Protein AF-0000000082505154 (afdb_homodimer)

Structure (mmCIF, N/CA/C/O backbone):
data_AF-0000000082505154-model_v1
#
loop_
_entity.id
_entity.type
_entity.pdbx_description
1 polymer 'Homeobox-leucine zipper ATHB-20-like'
#
loop_
_atom_site.group_PDB
_atom_site.id
_atom_site.type_symbol
_atom_site.label_atom_id
_atom_site.label_alt_id
_atom_site.label_comp_id
_atom_site.label_asym_id
_atom_site.label_entity_id
_atom_site.label_seq_id
_atom_site.pdbx_PDB_ins_code
_atom_site.Cartn_x
_atom_site.Cartn_y
_atom_site.Cartn_z
_atom_site.occupancy
_atom_site.B_iso_or_equiv
_atom_site.auth_seq_id
_atom_site.auth_comp_id
_atom_site.auth_asym_id
_atom_site.auth_atom_id
_atom_site.pdbx_PDB_model_num
ATOM 1 N N . MET A 1 1 ? 1.894 -39.281 -16.547 1 41.66 1 MET A N 1
ATOM 2 C CA . MET A 1 1 ? 2.5 -38.875 -15.289 1 41.66 1 MET A CA 1
ATOM 3 C C . MET A 1 1 ? 3.455 -37.719 -15.5 1 41.66 1 MET A C 1
ATOM 5 O O . MET A 1 1 ? 4.008 -37.531 -16.594 1 41.66 1 MET A O 1
ATOM 9 N N . ALA A 1 2 ? 3.248 -36.594 -14.977 1 55.5 2 ALA A N 1
ATOM 10 C CA . ALA A 1 2 ? 4.184 -35.5 -15.289 1 55.5 2 ALA A CA 1
ATOM 11 C C . ALA A 1 2 ? 5.625 -35.969 -15.102 1 55.5 2 ALA A C 1
ATOM 13 O O . ALA A 1 2 ? 5.992 -36.469 -14.047 1 55.5 2 ALA A O 1
ATOM 14 N N . ASN A 1 3 ? 6.18 -36.469 -16.109 1 63.59 3 ASN A N 1
ATOM 15 C CA . ASN A 1 3 ? 7.543 -36.969 -15.984 1 63.59 3 ASN A CA 1
ATOM 16 C C . ASN A 1 3 ? 8.477 -35.938 -15.406 1 63.59 3 ASN A C 1
ATOM 18 O O . ASN A 1 3 ? 8.586 -34.812 -15.945 1 63.59 3 ASN A O 1
ATOM 22 N N . ARG A 1 4 ? 8.797 -36.219 -14.102 1 80.62 4 ARG A N 1
ATOM 23 C CA . ARG A 1 4 ? 9.719 -35.375 -13.352 1 80.62 4 ARG A CA 1
ATOM 24 C C . ARG A 1 4 ? 11.109 -35.375 -13.984 1 80.62 4 ARG A C 1
ATOM 26 O O . ARG A 1 4 ? 11.609 -36.438 -14.383 1 80.62 4 ARG A O 1
ATOM 33 N N . PHE A 1 5 ? 11.539 -34.156 -14.375 1 90.44 5 PHE A N 1
ATOM 34 C CA . PHE A 1 5 ? 12.898 -34 -14.883 1 90.44 5 PHE A CA 1
ATOM 35 C C . PHE A 1 5 ? 13.914 -34.531 -13.867 1 90.44 5 PHE A C 1
ATOM 37 O O . PHE A 1 5 ? 13.727 -34.344 -12.656 1 90.44 5 PHE A O 1
ATOM 44 N N . GLU A 1 6 ? 14.844 -35.25 -14.391 1 92.94 6 GLU A N 1
ATOM 45 C CA . GLU A 1 6 ? 15.938 -35.688 -13.516 1 92.94 6 GLU A CA 1
ATOM 46 C C . GLU A 1 6 ? 16.734 -34.469 -13.008 1 92.94 6 GLU A C 1
ATOM 48 O O . GLU A 1 6 ? 16.688 -33.406 -13.609 1 92.94 6 GLU A O 1
ATOM 53 N N . LYS A 1 7 ? 17.453 -34.75 -11.953 1 93.69 7 LYS A N 1
ATOM 54 C CA . LYS A 1 7 ? 18.219 -33.688 -11.305 1 93.69 7 LYS A CA 1
ATOM 55 C C . LYS A 1 7 ? 19.203 -33.062 -12.281 1 93.69 7 LYS A C 1
ATOM 57 O O . LYS A 1 7 ? 19.312 -31.828 -12.344 1 93.69 7 LYS A O 1
ATOM 62 N N . HIS A 1 8 ? 19.969 -33.844 -12.969 1 94.38 8 HIS A N 1
ATOM 63 C CA . HIS A 1 8 ? 20.953 -33.312 -13.891 1 94.38 8 HIS A CA 1
ATOM 64 C C . HIS A 1 8 ? 20.312 -32.5 -15 1 94.38 8 HIS A C 1
ATOM 66 O O . HIS A 1 8 ? 20.875 -31.5 -15.453 1 94.38 8 HIS A O 1
ATOM 72 N N . GLN A 1 9 ? 19.125 -32.875 -15.5 1 96.31 9 GLN A N 1
ATOM 73 C CA . GLN A 1 9 ? 18.375 -32.125 -16.5 1 96.31 9 GLN A CA 1
ATOM 74 C C . GLN A 1 9 ? 17.984 -30.734 -15.984 1 96.31 9 GLN A C 1
ATOM 76 O O . GLN A 1 9 ? 18.203 -29.734 -16.656 1 96.31 9 GLN A O 1
ATOM 81 N N . ASN A 1 10 ? 17.453 -30.766 -14.781 1 96.06 10 ASN A N 1
ATOM 82 C CA . ASN A 1 10 ? 17.047 -29.516 -14.141 1 96.06 10 ASN A CA 1
ATOM 83 C C . ASN A 1 10 ? 18.234 -28.562 -13.977 1 96.06 10 ASN A C 1
ATOM 85 O O . ASN A 1 10 ? 18.109 -27.359 -14.227 1 96.06 10 ASN A O 1
ATOM 89 N N . ASP A 1 11 ? 19.312 -29.094 -13.508 1 96.5 11 ASP A N 1
ATOM 90 C CA . ASP A 1 11 ? 20.5 -28.281 -13.25 1 96.5 11 ASP A CA 1
ATOM 91 C C . ASP A 1 11 ? 21.016 -27.641 -14.539 1 96.5 11 ASP A C 1
ATOM 93 O O . ASP A 1 11 ? 21.391 -26.469 -14.547 1 96.5 11 ASP A O 1
ATOM 97 N N . ALA A 1 12 ? 21 -28.375 -15.586 1 96.88 12 ALA A N 1
ATOM 98 C CA . ALA A 1 12 ? 21.438 -27.859 -16.875 1 96.88 12 ALA A CA 1
ATOM 99 C C . ALA A 1 12 ? 20.531 -26.734 -17.359 1 96.88 12 ALA A C 1
ATOM 101 O O . ALA A 1 12 ? 21 -25.719 -17.875 1 96.88 12 ALA A O 1
ATOM 102 N N . LEU A 1 13 ? 19.281 -26.969 -17.234 1 97.38 13 LEU A N 1
ATOM 103 C CA . LEU A 1 13 ? 18.297 -25.969 -17.656 1 97.38 13 LEU A CA 1
ATOM 104 C C . LEU A 1 13 ? 18.438 -24.688 -16.828 1 97.38 13 LEU A C 1
ATOM 106 O O . LEU A 1 13 ? 18.375 -23.578 -17.359 1 97.38 13 LEU A O 1
ATOM 110 N N . LYS A 1 14 ? 18.625 -24.891 -15.555 1 97.56 14 LYS A N 1
ATOM 111 C CA . LYS A 1 14 ? 18.766 -23.766 -14.648 1 97.56 14 LYS A CA 1
ATOM 112 C C . LYS A 1 14 ? 19.984 -22.922 -15.023 1 97.56 14 LYS A C 1
ATOM 114 O O . LYS A 1 14 ? 19.922 -21.688 -15.039 1 97.56 14 LYS A O 1
ATOM 119 N N . LEU A 1 15 ? 21.062 -23.578 -15.281 1 97.06 15 LEU A N 1
ATOM 120 C CA . LEU A 1 15 ? 22.297 -22.891 -15.656 1 97.06 15 LEU A CA 1
ATOM 121 C C . LEU A 1 15 ? 22.109 -22.094 -16.938 1 97.06 15 LEU A C 1
ATOM 123 O O . LEU A 1 15 ? 22.547 -20.953 -17.031 1 97.06 15 LEU A O 1
ATOM 127 N N . ALA A 1 16 ? 21.438 -22.672 -17.875 1 97 16 ALA A N 1
ATOM 128 C CA . ALA A 1 16 ? 21.172 -22 -19.156 1 97 16 ALA A CA 1
ATOM 129 C C . ALA A 1 16 ? 20.266 -20.797 -18.969 1 97 16 ALA A C 1
ATOM 131 O O . ALA A 1 16 ? 20.469 -19.75 -19.578 1 97 16 ALA A O 1
ATOM 132 N N . PHE A 1 17 ? 19.312 -20.891 -18.172 1 97.75 17 PHE A N 1
ATOM 133 C CA . PHE A 1 17 ? 18.359 -19.812 -17.922 1 97.75 17 PHE A CA 1
ATOM 134 C C . PHE A 1 17 ? 19.031 -18.641 -17.219 1 97.75 17 PHE A C 1
ATOM 136 O O . PHE A 1 17 ? 18.719 -17.484 -17.484 1 97.75 17 PHE A O 1
ATOM 143 N N . GLU A 1 18 ? 19.969 -19 -16.344 1 97 18 GLU A N 1
ATOM 144 C CA . GLU A 1 18 ? 20.734 -17.969 -15.648 1 97 18 GLU A CA 1
ATOM 145 C C . GLU A 1 18 ? 21.594 -17.172 -16.625 1 97 18 GLU A C 1
ATOM 147 O O . GLU A 1 18 ? 21.828 -15.977 -16.422 1 97 18 GLU A O 1
ATOM 152 N N . GLU A 1 19 ? 21.969 -17.922 -17.609 1 96 19 GLU A N 1
ATOM 153 C CA . GLU A 1 19 ? 22.766 -17.25 -18.641 1 96 19 GLU A CA 1
ATOM 154 C C . GLU A 1 19 ? 21.891 -16.344 -19.5 1 96 19 GLU A C 1
ATOM 156 O O . GLU A 1 19 ? 22.281 -15.211 -19.812 1 96 19 GLU A O 1
ATOM 161 N N . SER A 1 20 ? 20.781 -16.953 -19.891 1 95.44 20 SER A N 1
ATOM 162 C CA . SER A 1 20 ? 19.844 -16.156 -20.656 1 95.44 20 SER A CA 1
ATOM 163 C C . SER A 1 20 ? 18.422 -16.688 -20.516 1 95.44 20 SER A C 1
ATOM 165 O O . SER A 1 20 ? 18.172 -17.875 -20.688 1 95.44 20 SER A O 1
ATOM 167 N N . VAL A 1 21 ? 17.547 -15.758 -20.406 1 94.75 21 VAL A N 1
ATOM 168 C CA . VAL A 1 21 ? 16.141 -16.125 -20.297 1 94.75 21 VAL A CA 1
ATOM 169 C C . VAL A 1 21 ? 15.586 -16.484 -21.672 1 94.75 21 VAL A C 1
ATOM 171 O O . VAL A 1 21 ? 14.539 -17.125 -21.781 1 94.75 21 VAL A O 1
ATOM 174 N N . HIS A 1 22 ? 16.297 -16.031 -22.578 1 95.88 22 HIS A N 1
ATOM 175 C CA . HIS A 1 22 ? 15.859 -16.266 -23.953 1 95.88 22 HIS A CA 1
ATOM 176 C C . HIS A 1 22 ? 16.438 -17.562 -24.5 1 95.88 22 HIS A C 1
ATOM 178 O O . HIS A 1 22 ? 17.625 -17.828 -24.375 1 95.88 22 HIS A O 1
ATOM 184 N N . LEU A 1 23 ? 15.578 -18.344 -25.109 1 95.75 23 LEU A N 1
ATOM 185 C CA . LEU A 1 23 ? 15.922 -19.656 -25.672 1 95.75 23 LEU A CA 1
ATOM 186 C C . LEU A 1 23 ? 16.062 -19.562 -27.188 1 95.75 23 LEU A C 1
ATOM 188 O O . LEU A 1 23 ? 15.07 -19.453 -27.906 1 95.75 23 LEU A O 1
ATOM 192 N N . THR A 1 24 ? 17.266 -19.578 -27.609 1 95.19 24 THR A N 1
ATOM 193 C CA . THR A 1 24 ? 17.516 -19.562 -29.047 1 95.19 24 THR A CA 1
ATOM 194 C C . THR A 1 24 ? 17.469 -20.984 -29.609 1 95.19 24 THR A C 1
ATOM 196 O O . THR A 1 24 ? 17.5 -21.953 -28.859 1 95.19 24 THR A O 1
ATOM 199 N N . LYS A 1 25 ? 17.359 -21.062 -30.938 1 95.56 25 LYS A N 1
ATOM 200 C CA . LYS A 1 25 ? 17.312 -22.375 -31.578 1 95.56 25 LYS A CA 1
ATOM 201 C C . LYS A 1 25 ? 18.578 -23.172 -31.266 1 95.56 25 LYS A C 1
ATOM 203 O O . LYS A 1 25 ? 18.516 -24.375 -31 1 95.56 25 LYS A O 1
ATOM 208 N N . GLU A 1 26 ? 19.656 -22.5 -31.328 1 95.5 26 GLU A N 1
ATOM 209 C CA . GLU A 1 26 ? 20.953 -23.125 -31.062 1 95.5 26 GLU A CA 1
ATOM 210 C C . GLU A 1 26 ? 21.047 -23.609 -29.609 1 95.5 26 GLU A C 1
ATOM 212 O O . GLU A 1 26 ? 21.469 -24.734 -29.359 1 95.5 26 GLU A O 1
ATOM 217 N N . LYS A 1 27 ? 20.672 -22.734 -28.703 1 95.81 27 LYS A N 1
ATOM 218 C CA . LYS A 1 27 ? 20.703 -23.062 -27.297 1 95.81 27 LYS A CA 1
ATOM 219 C C . LYS A 1 27 ? 19.766 -24.234 -26.984 1 95.81 27 LYS A C 1
ATOM 221 O O . LYS A 1 27 ? 20.094 -25.094 -26.172 1 95.81 27 LYS A O 1
ATOM 226 N N . LYS A 1 28 ? 18.609 -24.203 -27.594 1 97.25 28 LYS A N 1
ATOM 227 C CA . LYS A 1 28 ? 17.625 -25.281 -27.422 1 97.25 28 LYS A CA 1
ATOM 228 C C . LYS A 1 28 ? 18.203 -26.625 -27.844 1 97.25 28 LYS A C 1
ATOM 230 O O . LYS A 1 28 ? 18.094 -27.609 -27.125 1 97.25 28 LYS A O 1
ATOM 235 N N . THR A 1 29 ? 18.859 -26.625 -29 1 96.62 29 THR A N 1
ATOM 236 C CA . THR A 1 29 ? 19.453 -27.844 -29.547 1 96.62 29 THR A CA 1
ATOM 237 C C . THR A 1 29 ? 20.547 -28.359 -28.609 1 96.62 29 THR A C 1
ATOM 239 O O . THR A 1 29 ? 20.641 -29.562 -28.359 1 96.62 29 THR A O 1
ATOM 242 N N . GLU A 1 30 ? 21.297 -27.438 -28.109 1 96.81 30 GLU A N 1
ATOM 243 C CA . GLU A 1 30 ? 22.359 -27.781 -27.172 1 96.81 30 GLU A CA 1
ATOM 244 C C . GLU A 1 30 ? 21.797 -28.422 -25.906 1 96.81 30 GLU A C 1
ATOM 246 O O . GLU A 1 30 ? 22.312 -29.422 -25.406 1 96.81 30 GLU A O 1
ATOM 251 N N . LEU A 1 31 ? 20.75 -27.906 -25.406 1 97.88 31 LEU A N 1
ATOM 252 C CA . LEU A 1 31 ? 20.141 -28.375 -24.172 1 97.88 31 LEU A CA 1
ATOM 253 C C . LEU A 1 31 ? 19.484 -29.75 -24.391 1 97.88 31 LEU A C 1
ATOM 255 O O . LEU A 1 31 ? 19.531 -30.594 -23.5 1 97.88 31 LEU A O 1
ATOM 259 N N . VAL A 1 32 ? 18.875 -29.938 -25.531 1 97.56 32 VAL A N 1
ATOM 260 C CA . VAL A 1 32 ? 18.297 -31.219 -25.875 1 97.56 32 VAL A CA 1
ATOM 261 C C . VAL A 1 32 ? 19.375 -32.312 -25.859 1 97.56 32 VAL A C 1
ATOM 263 O O . VAL A 1 32 ? 19.172 -33.375 -25.281 1 97.56 32 VAL A O 1
ATOM 266 N N . AR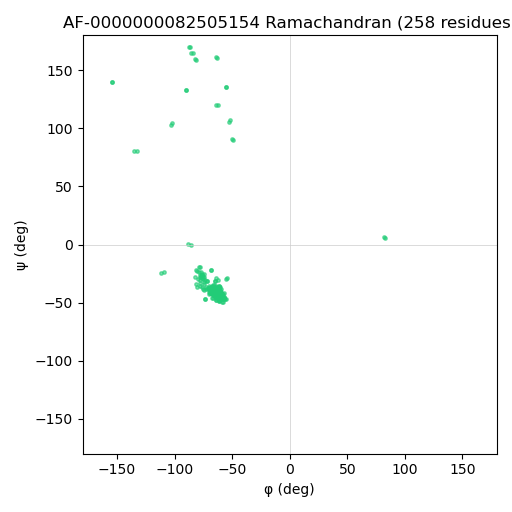G A 1 33 ? 20.5 -31.953 -26.406 1 96.75 33 ARG A N 1
ATOM 267 C CA . ARG A 1 33 ? 21.625 -32.906 -26.453 1 96.75 33 ARG A CA 1
ATOM 268 C C . ARG A 1 33 ? 22.172 -33.156 -25.062 1 96.75 33 ARG A C 1
ATOM 270 O O . ARG A 1 33 ? 22.469 -34.312 -24.703 1 96.75 33 ARG A O 1
ATOM 277 N N . ALA A 1 34 ? 22.203 -32.156 -24.281 1 96.12 34 ALA A N 1
ATOM 278 C CA . ALA A 1 34 ? 22.828 -32.219 -22.969 1 96.12 34 ALA A CA 1
ATOM 279 C C . ALA A 1 34 ? 21.906 -32.938 -21.969 1 96.12 34 ALA A C 1
ATOM 281 O O . ALA A 1 34 ? 22.391 -33.594 -21.047 1 96.12 34 ALA A O 1
ATOM 282 N N . THR A 1 35 ? 20.672 -32.844 -22.125 1 96.5 35 THR A N 1
ATOM 283 C CA . THR A 1 35 ? 19.75 -33.312 -21.094 1 96.5 35 THR A CA 1
ATOM 284 C C . THR A 1 35 ? 19.016 -34.562 -21.547 1 96.5 35 THR A C 1
ATOM 286 O O . THR A 1 35 ? 18.484 -35.312 -20.734 1 96.5 35 THR A O 1
ATOM 289 N N . GLY A 1 36 ? 18.875 -34.812 -22.891 1 96 36 GLY A N 1
ATOM 290 C CA . GLY A 1 36 ? 18.094 -35.906 -23.438 1 96 36 GLY A CA 1
ATOM 291 C C . GLY A 1 36 ? 16.609 -35.625 -23.516 1 96 36 GLY A C 1
ATOM 292 O O . GLY A 1 36 ? 15.812 -36.5 -23.859 1 96 36 GLY A O 1
ATOM 293 N N . LEU A 1 37 ? 16.312 -34.406 -23.203 1 96.12 37 LEU A N 1
ATOM 294 C CA . LEU A 1 37 ? 14.93 -34 -23.297 1 96.12 37 LEU A CA 1
ATOM 295 C C . LEU A 1 37 ? 14.57 -33.625 -24.734 1 96.12 37 LEU A C 1
ATOM 297 O O . LEU A 1 37 ? 15.453 -33.344 -25.547 1 96.12 37 LEU A O 1
ATOM 301 N N . ASP A 1 38 ? 13.352 -33.625 -25.047 1 94.56 38 ASP A N 1
ATOM 302 C CA . ASP A 1 38 ? 12.969 -33.188 -26.375 1 94.56 38 ASP A CA 1
ATOM 303 C C . ASP A 1 38 ? 12.773 -31.672 -26.422 1 94.56 38 ASP A C 1
ATOM 305 O O . ASP A 1 38 ? 12.789 -31.016 -25.375 1 94.56 38 ASP A O 1
ATOM 309 N N . MET A 1 39 ? 12.641 -31.203 -27.594 1 95.88 39 MET A N 1
ATOM 310 C CA . MET A 1 39 ? 12.547 -29.766 -27.828 1 95.88 39 MET A CA 1
ATOM 311 C C . MET A 1 39 ? 11.352 -29.172 -27.094 1 95.88 39 MET A C 1
ATOM 313 O O . MET A 1 39 ? 11.445 -28.078 -26.547 1 95.88 39 MET A O 1
ATOM 317 N N . GLU A 1 40 ? 10.297 -29.828 -27.188 1 94.69 40 GLU A N 1
ATOM 318 C CA . GLU A 1 40 ? 9.086 -29.328 -26.547 1 94.69 40 GLU A CA 1
ATOM 319 C C . GLU A 1 40 ? 9.242 -29.266 -25.031 1 94.69 40 GLU A C 1
ATOM 321 O O . GLU A 1 40 ? 8.758 -28.328 -24.391 1 94.69 40 GLU A O 1
ATOM 326 N N . GLN A 1 41 ? 9.914 -30.219 -24.516 1 94.88 41 GLN A N 1
ATOM 327 C CA . GLN A 1 41 ? 10.156 -30.266 -23.078 1 94.88 41 GLN A CA 1
ATOM 328 C C . GLN A 1 41 ? 11.031 -29.094 -22.641 1 94.88 41 GLN A C 1
ATOM 330 O O . GLN A 1 41 ? 10.758 -28.453 -21.625 1 94.88 41 GLN A O 1
ATOM 335 N N . VAL A 1 42 ? 12 -28.859 -23.344 1 96.5 42 VAL A N 1
ATOM 336 C CA . VAL A 1 42 ? 12.914 -27.75 -23.047 1 96.5 42 VAL A CA 1
ATOM 337 C C . VAL A 1 42 ? 12.172 -26.422 -23.141 1 96.5 42 VAL A C 1
ATOM 339 O O . VAL A 1 42 ? 12.258 -25.594 -22.25 1 96.5 42 VAL A O 1
ATOM 342 N N . THR A 1 43 ? 11.398 -26.281 -24.219 1 96.69 43 THR A N 1
ATOM 343 C CA . THR A 1 43 ? 10.641 -25.047 -24.422 1 96.69 43 THR A CA 1
ATOM 344 C C . THR A 1 43 ? 9.648 -24.812 -23.297 1 96.69 43 THR A C 1
ATOM 346 O O . THR A 1 43 ? 9.539 -23.703 -22.766 1 96.69 43 THR A O 1
ATOM 349 N N . SER A 1 44 ? 9.023 -25.797 -22.891 1 95.44 44 SER A N 1
ATOM 350 C CA . SER A 1 44 ? 8.031 -25.688 -21.828 1 95.44 44 SER A CA 1
ATOM 351 C C . SER A 1 44 ? 8.672 -25.328 -20.5 1 95.44 44 SER A C 1
ATOM 353 O O . SER A 1 44 ? 8.117 -24.531 -19.734 1 95.44 44 SER A O 1
ATOM 355 N N . TRP A 1 45 ? 9.789 -25.969 -20.281 1 96.69 45 TRP A N 1
ATOM 356 C CA . TRP A 1 45 ? 10.508 -25.672 -19.047 1 96.69 45 TRP A CA 1
ATOM 357 C C . TRP A 1 45 ? 10.828 -24.172 -18.953 1 96.69 45 TRP A C 1
ATOM 359 O O . TRP A 1 45 ? 10.594 -23.547 -17.922 1 96.69 45 TRP A O 1
ATOM 369 N N . PHE A 1 46 ? 11.336 -23.562 -19.984 1 97.75 46 PHE A N 1
ATOM 370 C CA . PHE A 1 46 ? 11.68 -22.141 -20.031 1 97.75 46 PHE A CA 1
ATOM 371 C C . PHE A 1 46 ? 10.43 -21.281 -19.875 1 97.75 46 PHE A C 1
ATOM 373 O O . PHE A 1 46 ? 10.453 -20.266 -19.188 1 97.75 46 PHE A O 1
ATOM 380 N N . ASN A 1 47 ? 9.43 -21.719 -20.578 1 96.62 47 ASN A N 1
ATOM 381 C CA . ASN A 1 47 ? 8.172 -20.969 -20.484 1 96.62 47 ASN A CA 1
ATOM 382 C C . ASN A 1 47 ? 7.652 -20.953 -19.047 1 96.62 47 ASN A C 1
ATOM 384 O O . ASN A 1 47 ? 7.242 -19.891 -18.547 1 96.62 47 ASN A O 1
ATOM 388 N N . ARG A 1 48 ? 7.793 -22.078 -18.406 1 95.25 48 ARG A N 1
ATOM 389 C CA . ARG A 1 48 ? 7.344 -22.188 -17.031 1 95.25 48 ARG A CA 1
ATOM 390 C C . ARG A 1 48 ? 8.242 -21.359 -16.109 1 95.25 48 ARG A C 1
ATOM 392 O O . ARG A 1 48 ? 7.75 -20.688 -15.188 1 95.25 48 ARG A O 1
ATOM 399 N N . LYS A 1 49 ? 9.461 -21.453 -16.359 1 97.31 49 LYS A N 1
ATOM 400 C CA . LYS A 1 49 ? 10.414 -20.703 -15.539 1 97.31 49 LYS A CA 1
ATOM 401 C C . LYS A 1 49 ? 10.188 -19.203 -15.672 1 97.31 49 LYS A C 1
ATOM 403 O O . LYS A 1 49 ? 10.195 -18.484 -14.672 1 97.31 49 LYS A O 1
ATOM 408 N N . ARG A 1 50 ? 9.938 -18.75 -16.859 1 97.69 50 ARG A N 1
ATOM 409 C CA . ARG A 1 50 ? 9.672 -17.344 -17.109 1 97.69 50 ARG A CA 1
ATOM 410 C C . ARG A 1 50 ? 8.391 -16.891 -16.406 1 97.69 50 ARG A C 1
ATOM 412 O O . ARG A 1 50 ? 8.352 -15.82 -15.805 1 97.69 50 ARG A O 1
ATOM 419 N N . ALA A 1 51 ? 7.414 -17.781 -16.562 1 97.12 51 ALA A N 1
ATOM 420 C CA . ALA A 1 51 ? 6.137 -17.469 -15.922 1 97.12 51 ALA A CA 1
ATOM 421 C C . ALA A 1 51 ? 6.297 -17.344 -14.406 1 97.12 51 ALA A C 1
ATOM 423 O O . ALA A 1 51 ? 5.742 -16.438 -13.789 1 97.12 51 ALA A O 1
ATOM 424 N N . ARG A 1 52 ? 7.039 -18.219 -13.805 1 96.69 52 ARG A N 1
ATOM 425 C CA . ARG A 1 52 ? 7.281 -18.172 -12.359 1 96.69 52 ARG A CA 1
ATOM 426 C C . ARG A 1 52 ? 8.047 -16.922 -11.961 1 96.69 52 ARG A C 1
ATOM 428 O O . ARG A 1 52 ? 7.738 -16.297 -10.945 1 96.69 52 ARG A O 1
ATOM 435 N N . LYS A 1 53 ? 9.031 -16.656 -12.742 1 97.75 53 LYS A N 1
ATOM 436 C CA . LYS A 1 53 ? 9.812 -15.445 -12.492 1 97.75 53 LYS A CA 1
ATOM 437 C C . LYS A 1 53 ? 8.938 -14.203 -12.539 1 97.75 53 LYS A C 1
ATOM 439 O O . LYS A 1 53 ? 9.008 -13.352 -11.648 1 97.75 53 LYS A O 1
ATOM 444 N N . ARG A 1 54 ? 8.102 -14.109 -13.523 1 97.38 54 ARG A N 1
ATOM 445 C CA . ARG A 1 54 ? 7.188 -12.977 -13.664 1 97.38 54 ARG A CA 1
ATOM 446 C C . ARG A 1 54 ? 6.25 -12.875 -12.461 1 97.38 54 ARG A C 1
ATOM 448 O O . ARG A 1 54 ? 6.008 -11.781 -11.945 1 97.38 54 ARG A O 1
ATOM 455 N N . ALA A 1 55 ? 5.781 -13.992 -12.07 1 96.06 55 ALA A N 1
ATOM 456 C CA . ALA A 1 55 ? 4.871 -14.023 -10.93 1 96.06 55 ALA A CA 1
ATOM 457 C C . ALA A 1 55 ? 5.566 -13.539 -9.656 1 96.06 55 ALA A C 1
ATOM 459 O O . ALA A 1 55 ? 4.996 -12.766 -8.891 1 96.06 55 ALA A O 1
ATOM 460 N N . ARG A 1 56 ? 6.738 -14.023 -9.492 1 97 56 ARG A N 1
ATOM 461 C CA . ARG A 1 56 ? 7.52 -13.617 -8.328 1 97 56 ARG A CA 1
ATOM 462 C C . ARG A 1 56 ? 7.797 -12.117 -8.352 1 97 56 ARG A C 1
ATOM 464 O O . ARG A 1 56 ? 7.656 -11.438 -7.328 1 97 56 ARG A O 1
ATOM 471 N N . GLU A 1 57 ? 8.203 -11.648 -9.461 1 97.81 57 GLU A N 1
ATOM 472 C CA . GLU A 1 57 ? 8.508 -10.227 -9.609 1 97.81 57 GLU A CA 1
ATOM 473 C C . GLU A 1 57 ? 7.266 -9.367 -9.383 1 97.81 57 GLU A C 1
ATOM 475 O O . GLU A 1 57 ? 7.348 -8.305 -8.758 1 97.81 57 GLU A O 1
ATOM 480 N N . SER A 1 58 ? 6.223 -9.844 -9.898 1 97.56 58 SER A N 1
ATOM 481 C CA . SER A 1 58 ? 4.965 -9.133 -9.695 1 97.56 58 SER A CA 1
ATOM 482 C C . SER A 1 58 ? 4.625 -9.031 -8.211 1 97.56 58 SER A C 1
ATOM 484 O O . SER A 1 58 ? 4.238 -7.965 -7.727 1 97.56 58 SER A O 1
ATOM 486 N N . LYS A 1 59 ? 4.77 -10.117 -7.547 1 97.62 59 LYS A N 1
ATOM 487 C CA . LYS A 1 59 ? 4.496 -10.133 -6.113 1 97.62 59 LYS A CA 1
ATOM 488 C C . LYS A 1 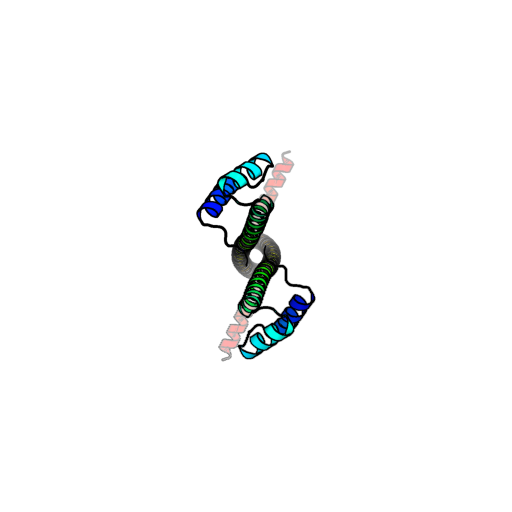59 ? 5.426 -9.18 -5.367 1 97.62 59 LYS A C 1
ATOM 490 O O . LYS A 1 59 ? 4.984 -8.43 -4.492 1 97.62 59 LYS A O 1
ATOM 495 N N . MET A 1 60 ? 6.688 -9.227 -5.703 1 98.31 60 MET A N 1
ATOM 496 C CA . MET A 1 60 ? 7.684 -8.359 -5.074 1 98.31 60 MET A CA 1
ATOM 497 C C . MET A 1 60 ? 7.352 -6.887 -5.309 1 98.31 60 MET A C 1
ATOM 499 O O . MET A 1 60 ? 7.535 -6.055 -4.422 1 98.31 60 MET A O 1
ATOM 503 N N . GLU A 1 61 ? 6.852 -6.668 -6.461 1 98.5 61 GLU A N 1
ATOM 504 C CA . GLU A 1 61 ? 6.484 -5.297 -6.793 1 98.5 61 GLU A CA 1
ATOM 505 C C . GLU A 1 61 ? 5.324 -4.812 -5.926 1 98.5 61 GLU A C 1
ATOM 507 O O . GLU A 1 61 ? 5.328 -3.678 -5.449 1 98.5 61 GLU A O 1
ATOM 512 N N . LEU A 1 62 ? 4.402 -5.609 -5.73 1 98.31 62 LEU A N 1
ATOM 513 C CA . LEU A 1 62 ? 3.27 -5.266 -4.875 1 98.31 62 LEU A CA 1
ATOM 514 C C . LEU A 1 62 ? 3.729 -5.012 -3.445 1 98.31 62 LEU A C 1
ATOM 516 O O . LEU A 1 62 ? 3.309 -4.039 -2.816 1 98.31 62 LEU A O 1
ATOM 520 N N . GLU A 1 63 ? 4.586 -5.82 -2.994 1 98.62 63 GLU A N 1
ATOM 521 C CA . GLU A 1 63 ? 5.125 -5.68 -1.646 1 98.62 63 GLU A CA 1
ATOM 522 C C . GLU A 1 63 ? 5.934 -4.395 -1.507 1 98.62 63 GLU A C 1
ATOM 524 O O . GLU A 1 63 ? 5.883 -3.73 -0.47 1 98.62 63 GLU A O 1
ATOM 529 N N . ARG A 1 64 ? 6.676 -4.078 -2.504 1 98.75 64 ARG A N 1
ATOM 530 C CA . ARG A 1 64 ? 7.438 -2.836 -2.514 1 98.75 64 ARG A CA 1
ATOM 531 C C . ARG A 1 64 ? 6.512 -1.625 -2.457 1 98.75 64 ARG A C 1
ATOM 533 O O . ARG A 1 64 ? 6.766 -0.68 -1.706 1 98.75 64 ARG A O 1
ATOM 540 N N . THR A 1 65 ? 5.488 -1.698 -3.23 1 98.75 65 THR A N 1
ATOM 541 C CA . THR A 1 65 ? 4.523 -0.603 -3.252 1 98.75 65 THR A CA 1
ATOM 542 C C . THR A 1 65 ? 3.906 -0.401 -1.872 1 98.75 65 THR A C 1
ATOM 544 O O . THR A 1 65 ? 3.738 0.735 -1.421 1 98.75 65 THR A O 1
ATOM 547 N N . ILE A 1 66 ? 3.637 -1.464 -1.292 1 98.88 66 ILE A N 1
ATOM 548 C CA . ILE A 1 66 ? 3.08 -1.403 0.055 1 98.88 66 ILE A CA 1
ATOM 549 C C . ILE A 1 66 ? 4.07 -0.718 0.993 1 98.88 66 ILE A C 1
ATOM 551 O O . ILE A 1 66 ? 3.693 0.171 1.76 1 98.88 66 ILE A O 1
ATOM 555 N N . ALA A 1 67 ? 5.285 -1.136 0.947 1 98.81 67 ALA A N 1
ATOM 556 C CA . ALA A 1 67 ? 6.32 -0.559 1.799 1 98.81 67 ALA A CA 1
ATOM 557 C C . ALA A 1 67 ? 6.457 0.941 1.554 1 98.81 67 ALA A C 1
ATOM 559 O O . ALA A 1 67 ? 6.57 1.724 2.502 1 98.81 67 ALA A O 1
ATOM 560 N N . GLU A 1 68 ? 6.438 1.32 0.338 1 98.75 68 GLU A N 1
ATOM 561 C CA . GLU A 1 68 ? 6.555 2.727 -0.039 1 98.75 68 GLU A CA 1
ATOM 562 C C . GLU A 1 68 ? 5.375 3.539 0.487 1 98.75 68 GLU A C 1
ATOM 564 O O . GLU A 1 68 ? 5.559 4.645 1.004 1 98.75 68 GLU A O 1
ATOM 569 N N . LEU A 1 69 ? 4.246 3.004 0.348 1 98.62 69 LEU A N 1
ATOM 570 C CA . LEU A 1 69 ? 3.049 3.695 0.81 1 98.62 69 LEU A CA 1
ATOM 571 C C . LEU A 1 69 ? 3.043 3.818 2.33 1 98.62 69 LEU A C 1
ATOM 573 O O . LEU A 1 69 ? 2.635 4.848 2.871 1 98.62 69 LEU A O 1
ATOM 577 N N . HIS A 1 70 ? 3.502 2.838 2.984 1 98.75 70 HIS A N 1
ATOM 578 C CA . HIS A 1 70 ? 3.631 2.889 4.438 1 98.75 70 HIS A CA 1
ATOM 579 C C . HIS A 1 70 ? 4.562 4.016 4.867 1 98.75 70 HIS A C 1
ATOM 581 O O . HIS A 1 70 ? 4.246 4.77 5.789 1 98.75 70 HIS A O 1
ATOM 587 N N . GLN A 1 71 ? 5.645 4.117 4.215 1 98.69 71 GLN A N 1
ATOM 588 C CA . GLN A 1 71 ? 6.605 5.172 4.516 1 98.69 71 GLN A CA 1
ATOM 589 C C . GLN A 1 71 ? 6.008 6.551 4.262 1 98.69 71 GLN A C 1
ATOM 591 O O . GLN A 1 71 ? 6.16 7.461 5.082 1 98.69 71 GLN A O 1
ATOM 596 N N . ALA A 1 72 ? 5.359 6.68 3.17 1 98.75 72 ALA A N 1
ATOM 597 C CA . ALA A 1 72 ? 4.738 7.953 2.83 1 98.75 72 ALA A CA 1
ATOM 598 C C . ALA A 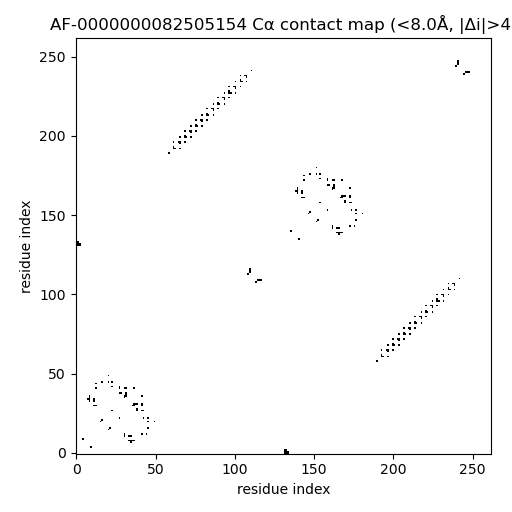1 72 ? 3.689 8.344 3.869 1 98.75 72 ALA A C 1
ATOM 600 O O . ALA A 1 72 ? 3.586 9.516 4.246 1 98.75 72 ALA A O 1
ATOM 601 N N . LEU A 1 73 ? 2.941 7.395 4.238 1 98.44 73 LEU A N 1
ATOM 602 C CA . LEU A 1 73 ? 1.918 7.645 5.246 1 98.44 73 LEU A CA 1
ATOM 603 C C . LEU A 1 73 ? 2.549 8.102 6.559 1 98.44 73 LEU A C 1
ATOM 605 O O . LEU A 1 73 ? 2.084 9.062 7.172 1 98.44 73 LEU A O 1
ATOM 609 N N . GLN A 1 74 ? 3.572 7.422 7 1 98.38 74 GLN A N 1
ATOM 610 C CA . GLN A 1 74 ? 4.277 7.793 8.227 1 98.38 74 GLN A CA 1
ATOM 611 C C . GLN A 1 74 ? 4.797 9.227 8.148 1 98.38 74 GLN A C 1
ATOM 613 O O . GLN A 1 74 ? 4.637 10 9.094 1 98.38 74 GLN A O 1
ATOM 618 N N . GLU A 1 75 ? 5.383 9.586 7.051 1 98.5 75 GLU A N 1
ATOM 619 C CA . GLU A 1 75 ? 5.895 10.938 6.848 1 98.5 75 GLU A CA 1
ATOM 620 C C . GLU A 1 75 ? 4.773 11.969 6.926 1 98.5 75 GLU A C 1
ATOM 622 O O . GLU A 1 75 ? 4.938 13.023 7.539 1 98.5 75 GLU A O 1
ATOM 627 N N . SER A 1 76 ? 3.711 11.633 6.289 1 98.5 76 SER A N 1
ATOM 628 C CA . SER A 1 76 ? 2.572 12.547 6.312 1 98.5 76 SER A CA 1
ATOM 629 C C . SER A 1 76 ? 2.041 12.734 7.73 1 98.5 76 SER A C 1
ATOM 631 O O . SER A 1 76 ? 1.7 13.844 8.133 1 98.5 76 SER A O 1
ATOM 633 N N . GLN A 1 77 ? 2 11.688 8.453 1 98 77 GLN A N 1
ATOM 634 C CA . GLN A 1 77 ? 1.521 11.742 9.828 1 98 77 GLN A CA 1
ATOM 635 C C . GLN A 1 77 ? 2.457 12.57 10.703 1 98 77 GLN A C 1
ATOM 637 O O . GLN A 1 77 ? 2.004 13.305 11.586 1 98 77 GLN A O 1
ATOM 642 N N . GLU A 1 78 ? 3.711 12.469 10.453 1 98.38 78 GLU A N 1
ATOM 643 C CA . GLU A 1 78 ? 4.688 13.273 11.188 1 98.38 78 GLU A CA 1
ATOM 644 C C . GLU A 1 78 ? 4.527 14.758 10.867 1 98.38 78 GLU A C 1
ATOM 646 O O . GLU A 1 78 ? 4.605 15.602 11.766 1 98.38 78 GLU A O 1
ATOM 651 N N . LYS A 1 79 ? 4.32 15.039 9.664 1 98.56 79 LYS A N 1
ATOM 652 C CA . LYS A 1 79 ? 4.086 16.422 9.266 1 98.56 79 LYS A CA 1
ATOM 653 C C . LYS A 1 79 ? 2.82 16.969 9.922 1 98.56 79 LYS A C 1
ATOM 655 O O . LYS A 1 79 ? 2.799 18.125 10.375 1 98.56 79 LYS A O 1
ATOM 660 N N . GLU A 1 80 ? 1.84 16.172 9.922 1 98.25 80 GLU A N 1
ATOM 661 C CA . GLU A 1 80 ? 0.598 16.547 10.594 1 98.25 80 GLU A CA 1
ATOM 662 C C . GLU A 1 80 ? 0.844 16.891 12.055 1 98.25 80 GLU A C 1
ATOM 664 O O . GLU A 1 80 ? 0.352 17.906 12.555 1 98.25 80 GLU A O 1
ATOM 669 N N . ALA A 1 81 ? 1.573 16.031 12.656 1 98.38 81 ALA A N 1
ATOM 670 C CA . ALA A 1 81 ? 1.885 16.25 14.062 1 98.38 81 ALA A CA 1
ATOM 671 C C . ALA A 1 81 ? 2.646 17.547 14.273 1 98.38 81 ALA A C 1
ATOM 673 O O . ALA A 1 81 ? 2.377 18.297 15.219 1 98.38 81 ALA A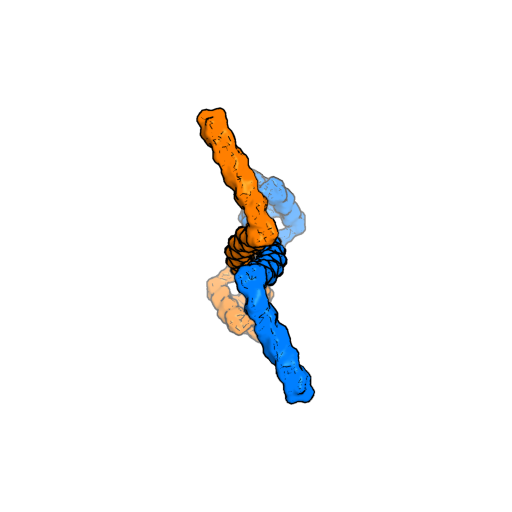 O 1
ATOM 674 N N . GLY A 1 82 ? 3.584 17.797 13.383 1 98.56 82 GLY A N 1
ATOM 675 C CA . GLY A 1 82 ? 4.324 19.047 13.445 1 98.56 82 GLY A CA 1
ATOM 676 C C . GLY A 1 82 ? 3.447 20.281 13.258 1 98.56 82 GLY A C 1
ATOM 677 O O . GLY A 1 82 ? 3.576 21.25 13.992 1 98.56 82 GLY A O 1
ATOM 678 N N . LEU A 1 83 ? 2.598 20.156 12.344 1 98.62 83 LEU A N 1
ATOM 679 C CA . LEU A 1 83 ? 1.688 21.266 12.062 1 98.62 83 LEU A CA 1
ATOM 680 C C . LEU A 1 83 ? 0.739 21.5 13.227 1 98.62 83 LEU A C 1
ATOM 682 O O . LEU A 1 83 ? 0.426 22.641 13.555 1 98.62 83 LEU A O 1
ATOM 686 N N . GLN A 1 84 ? 0.281 20.469 13.867 1 98.31 84 GLN A N 1
ATOM 687 C CA . GLN A 1 84 ? -0.592 20.578 15.031 1 98.31 84 GLN A CA 1
ATOM 688 C C . GLN A 1 84 ? 0.109 21.281 16.188 1 98.31 84 GLN A C 1
ATOM 690 O O . GLN A 1 84 ? -0.485 22.141 16.844 1 98.31 84 GLN A O 1
ATOM 695 N N . LYS A 1 85 ? 1.321 21.016 16.359 1 98.69 85 LYS A N 1
ATOM 696 C CA . LYS A 1 85 ? 2.107 21.656 17.406 1 98.69 85 LYS A CA 1
ATOM 697 C C . LYS A 1 85 ? 2.287 23.156 17.125 1 98.69 85 LYS A C 1
ATOM 699 O O . LYS A 1 85 ? 2.102 23.984 18.016 1 98.69 85 LYS A O 1
ATOM 704 N N . GLU A 1 86 ? 2.621 23.422 15.914 1 98.5 86 GLU A N 1
ATOM 705 C CA . GLU A 1 86 ? 2.805 24.828 15.523 1 98.5 86 GLU A CA 1
ATOM 706 C C . GLU A 1 86 ? 1.51 25.609 15.68 1 98.5 86 GLU A C 1
ATOM 708 O O . GLU A 1 86 ? 1.53 26.781 16.094 1 98.5 86 GLU A O 1
ATOM 713 N N . LEU A 1 87 ? 0.496 24.969 15.352 1 98.31 87 LEU A N 1
ATOM 714 C CA . LEU A 1 87 ? -0.808 25.609 15.469 1 98.31 87 LEU A CA 1
ATOM 715 C C . LEU A 1 87 ? -1.147 25.891 16.922 1 98.31 87 LEU A C 1
ATOM 717 O O . LEU A 1 87 ? -1.628 26.984 17.266 1 98.31 87 LEU A O 1
ATOM 721 N N . GLN A 1 88 ? -0.871 24.891 17.75 1 98.25 88 GLN A N 1
ATOM 722 C CA . GLN A 1 88 ? -1.117 25.078 19.188 1 98.25 88 GLN A CA 1
ATOM 723 C C . GLN A 1 88 ? -0.28 26.219 19.75 1 98.25 88 GLN A C 1
ATOM 725 O O . GLN A 1 88 ? -0.774 27.031 20.531 1 98.25 88 GLN A O 1
ATOM 730 N N . GLU A 1 89 ? 0.885 26.391 19.297 1 98.44 89 GLU A N 1
ATOM 731 C CA . GLU A 1 89 ? 1.768 27.484 19.734 1 98.44 89 GLU A CA 1
ATOM 732 C C . GLU A 1 89 ? 1.26 28.828 19.234 1 98.44 89 GLU A C 1
ATOM 734 O O . GLU A 1 89 ? 1.249 29.812 20 1 98.44 89 GLU A O 1
ATOM 739 N N . SER A 1 90 ? 0.831 28.812 18.047 1 98.38 90 SER A N 1
ATOM 740 C CA . SER A 1 90 ? 0.317 30.047 17.469 1 98.38 90 SER A CA 1
ATOM 741 C C . SER A 1 90 ? -0.952 30.5 18.188 1 98.38 90 SER A C 1
ATOM 743 O O . SER A 1 90 ? -1.112 31.688 18.484 1 98.38 90 SER A O 1
ATOM 745 N N . ARG A 1 91 ? -1.741 29.562 18.516 1 98.25 91 ARG A N 1
ATOM 746 C CA . ARG A 1 91 ? -2.963 29.875 19.25 1 98.25 91 ARG A CA 1
ATOM 747 C C . ARG A 1 91 ? -2.643 30.391 20.641 1 98.25 91 ARG A C 1
ATOM 749 O O . ARG A 1 91 ? -3.338 31.266 21.156 1 98.25 91 ARG A O 1
ATOM 756 N N . GLY A 1 92 ? -1.599 29.875 21.25 1 98.31 92 GLY A N 1
ATOM 757 C CA . GLY A 1 92 ? -1.122 30.391 22.531 1 98.31 92 GLY A CA 1
ATOM 758 C C . GLY A 1 92 ? -0.641 31.828 22.453 1 98.31 92 GLY A C 1
ATOM 759 O O . GLY A 1 92 ? -0.968 32.656 23.312 1 98.31 92 GLY A O 1
ATOM 760 N N . ARG A 1 93 ? 0.017 32.156 21.438 1 98.44 93 ARG A N 1
ATOM 761 C CA . ARG A 1 93 ? 0.497 33.531 21.234 1 98.44 93 ARG A CA 1
ATOM 762 C C . ARG A 1 93 ? -0.665 34.5 21 1 98.44 93 ARG A C 1
ATOM 764 O O . ARG A 1 93 ? -0.663 35.625 21.516 1 98.44 93 ARG A O 1
ATOM 771 N N . GLU A 1 94 ? -1.573 33.969 20.234 1 97.94 94 GLU A N 1
ATOM 772 C CA . GLU A 1 94 ? -2.773 34.781 20 1 97.94 94 GLU A CA 1
ATOM 773 C C . GLU A 1 94 ? -3.459 35.125 21.328 1 97.94 94 GLU A C 1
ATOM 775 O O . GLU A 1 94 ? -3.834 36.281 21.531 1 97.94 94 GLU A O 1
ATOM 780 N N . ALA A 1 95 ? -3.531 34.156 22.188 1 98.06 95 ALA A N 1
ATOM 781 C CA . ALA A 1 95 ? -4.184 34.375 23.469 1 98.06 95 ALA A CA 1
ATOM 782 C C . ALA A 1 95 ? -3.41 35.375 24.328 1 98.06 95 ALA A C 1
ATOM 784 O O . ALA A 1 95 ? -4.004 36.25 24.969 1 98.06 95 ALA A O 1
ATOM 785 N N . GLU A 1 96 ? -2.137 35.281 24.234 1 98.5 96 GLU A N 1
ATOM 786 C CA . GLU A 1 96 ? -1.274 36.188 24.984 1 98.5 96 GLU A CA 1
ATOM 787 C C . GLU A 1 96 ? -1.406 37.625 24.469 1 98.5 96 GLU A C 1
ATOM 789 O O . GLU A 1 96 ? -1.53 38.562 25.25 1 98.5 96 GLU A O 1
ATOM 794 N N . LEU A 1 97 ? -1.447 37.75 23.234 1 98.25 97 LEU A N 1
ATOM 795 C CA . LEU A 1 97 ? -1.547 39.062 22.609 1 98.25 97 LEU A CA 1
ATOM 796 C C . LEU A 1 97 ? -2.916 39.656 22.859 1 98.25 97 LEU A C 1
ATOM 798 O O . LEU A 1 97 ? -3.021 40.875 23.094 1 98.25 97 LEU A O 1
ATOM 802 N N . GLU A 1 98 ? -3.889 38.844 22.844 1 98.12 98 GLU A N 1
ATOM 803 C CA . GLU A 1 98 ? -5.242 39.281 23.125 1 98.12 98 GLU A CA 1
ATOM 804 C C . GLU A 1 98 ? -5.355 39.812 24.562 1 98.12 98 GLU A C 1
ATOM 806 O O . GLU A 1 98 ? -5.965 40.844 24.812 1 98.12 98 GLU A O 1
ATOM 811 N N . ALA A 1 99 ? -4.742 39.125 25.484 1 98.56 99 ALA A N 1
ATOM 812 C CA . ALA A 1 99 ? -4.746 39.531 26.891 1 98.56 99 ALA A CA 1
ATOM 813 C C . ALA A 1 99 ? -3.99 40.844 27.078 1 98.56 99 ALA A C 1
ATOM 815 O O . ALA A 1 99 ? -4.449 41.75 27.812 1 98.56 99 ALA A O 1
ATOM 816 N N . GLU A 1 100 ? -2.92 41 26.391 1 98.56 100 GLU A N 1
ATOM 817 C CA . GLU A 1 100 ? -2.131 42.219 26.469 1 98.56 100 GLU A CA 1
ATOM 818 C C . GLU A 1 100 ? -2.9 43.406 25.891 1 98.56 100 GLU A C 1
ATOM 820 O O . GLU A 1 100 ? -2.9 44.5 26.469 1 98.56 100 GLU A O 1
ATOM 825 N N . ASN A 1 101 ? -3.516 43.125 24.812 1 98.5 101 ASN A N 1
ATOM 826 C CA . ASN A 1 101 ? -4.32 44.156 24.172 1 98.5 101 ASN A CA 1
ATOM 827 C C . ASN A 1 101 ? -5.449 44.625 25.094 1 98.5 101 ASN A C 1
ATOM 829 O O . ASN A 1 101 ? -5.707 45.812 25.203 1 98.5 101 ASN A O 1
ATOM 833 N N . GLN A 1 102 ? -6.043 43.625 25.766 1 98.12 102 GLN A N 1
ATOM 834 C CA . GLN A 1 102 ? -7.113 43.969 26.703 1 98.12 102 GLN A CA 1
ATOM 835 C C . GLN A 1 102 ? -6.586 44.812 27.859 1 98.12 102 GLN A C 1
ATOM 837 O O . GLN A 1 102 ? -7.215 45.812 28.25 1 98.12 102 GLN A O 1
ATOM 842 N N . GLN A 1 103 ? -5.418 44.531 28.375 1 98.06 103 GLN A N 1
ATOM 843 C CA . GLN A 1 103 ? -4.773 45.281 29.453 1 98.06 103 GLN A CA 1
ATOM 844 C C . GLN A 1 103 ? -4.438 46.688 29 1 98.06 103 GLN A C 1
ATOM 846 O O . GLN A 1 103 ? -4.672 47.656 29.734 1 98.06 103 GLN A O 1
ATOM 851 N N . LEU A 1 104 ? -4 46.875 27.812 1 97.56 104 LEU A N 1
ATOM 852 C CA . LEU A 1 104 ? -3.635 48.188 27.266 1 97.56 104 LEU A CA 1
ATOM 853 C C . LEU A 1 104 ? -4.871 49.062 27.062 1 97.56 104 LEU A C 1
ATOM 855 O O . LEU A 1 104 ? -4.855 50.25 27.359 1 97.56 104 LEU A O 1
ATOM 859 N N . LYS A 1 105 ? -5.941 48.375 26.578 1 97.62 105 LYS A N 1
ATOM 860 C CA . LYS A 1 105 ? -7.191 49.125 26.391 1 97.62 105 LYS A CA 1
ATOM 861 C C . LYS A 1 105 ? -7.742 49.625 27.719 1 97.62 105 LYS A C 1
ATOM 863 O O . LYS A 1 105 ? -8.203 50.75 27.828 1 97.62 105 LYS A O 1
ATOM 868 N N . GLN A 1 106 ? -7.594 48.844 28.797 1 96.12 106 GLN A N 1
ATOM 869 C CA . GLN A 1 106 ? -8.023 49.219 30.125 1 96.12 106 GLN A CA 1
ATOM 870 C C . GLN A 1 106 ? -7.164 50.375 30.672 1 96.12 106 GLN A C 1
ATOM 872 O O . GLN A 1 106 ? -7.688 51.312 31.25 1 96.12 106 GLN A O 1
ATOM 877 N N . ARG A 1 107 ? -5.891 50.312 30.422 1 95.62 107 ARG A N 1
ATOM 878 C CA . ARG A 1 107 ? -4.965 51.344 30.859 1 95.62 107 ARG A CA 1
ATOM 879 C C . ARG A 1 107 ? -5.277 52.688 30.188 1 95.62 107 ARG A C 1
ATOM 881 O O . ARG A 1 107 ? -5.258 53.719 30.828 1 95.62 107 ARG A O 1
ATOM 888 N N . ILE A 1 108 ? -5.602 52.594 28.938 1 95.81 108 ILE A N 1
ATOM 889 C CA . ILE A 1 108 ? -5.93 53.812 28.188 1 95.81 108 ILE A CA 1
ATOM 890 C C . ILE A 1 108 ? -7.23 54.406 28.703 1 95.81 108 ILE A C 1
ATOM 892 O O . ILE A 1 108 ? -7.332 55.625 28.891 1 95.81 108 ILE A O 1
ATOM 896 N N . THR A 1 109 ? -8.195 53.5 29 1 93.88 109 THR A N 1
ATOM 897 C CA . THR A 1 109 ? -9.469 53.938 29.547 1 93.88 109 THR A CA 1
ATOM 898 C C . THR A 1 109 ? -9.266 54.656 30.891 1 93.88 109 THR A C 1
ATOM 900 O O . THR A 1 109 ? -9.875 55.688 31.156 1 93.88 109 THR A O 1
ATOM 903 N N . ILE A 1 110 ? -8.344 54.156 31.719 1 93.06 110 ILE A N 1
ATOM 904 C CA . ILE A 1 110 ? -8.062 54.719 33.031 1 93.06 110 ILE A CA 1
ATOM 905 C C . ILE A 1 110 ? -7.367 56.062 32.906 1 93.06 110 ILE A C 1
ATOM 907 O O . ILE A 1 110 ? -7.684 57 33.625 1 93.06 110 ILE A O 1
ATOM 911 N N . ILE A 1 111 ? -6.527 56.125 31.875 1 90 111 ILE A N 1
ATOM 912 C CA . ILE A 1 111 ? -5.777 57.344 31.672 1 90 111 ILE A CA 1
ATOM 913 C C . ILE A 1 111 ? -6.707 58.438 31.141 1 90 111 ILE A C 1
ATOM 915 O O . ILE A 1 111 ? -6.617 59.594 31.562 1 90 111 ILE A O 1
ATOM 919 N N . GLU A 1 112 ? -7.602 58.094 30.297 1 88 112 GLU A N 1
ATOM 920 C CA . GLU A 1 112 ? -8.484 59.062 29.641 1 88 112 GLU A CA 1
ATOM 921 C C . GLU A 1 112 ? -9.641 59.469 30.562 1 88 112 GLU A C 1
ATOM 923 O O . GLU A 1 112 ? -10.133 60.594 30.5 1 88 112 GLU A O 1
ATOM 928 N N . ASP A 1 113 ? -10.242 58.656 31.375 1 82.69 113 ASP A N 1
ATOM 929 C CA . ASP A 1 113 ? -11.328 59 32.281 1 82.69 113 ASP A CA 1
ATOM 930 C C . ASP A 1 113 ? -11.062 58.438 33.688 1 82.69 113 ASP A C 1
ATOM 932 O O . ASP A 1 113 ? -11.523 57.344 34.031 1 82.69 113 ASP A O 1
ATOM 936 N N . PRO A 1 114 ? -10.211 59.125 34.531 1 71.56 114 PRO A N 1
ATOM 937 C CA . PRO A 1 114 ? -9.805 58.625 35.844 1 71.56 114 PRO A CA 1
ATOM 938 C C . PRO A 1 114 ? -10.992 58.281 36.75 1 71.56 114 PRO A C 1
ATOM 940 O O . PRO A 1 114 ? -10.875 57.469 37.656 1 71.56 114 PRO A O 1
ATOM 943 N N . ASP A 1 115 ? -12.062 58.969 36.531 1 69.62 115 ASP A N 1
ATOM 944 C CA . ASP A 1 115 ? -13.227 58.781 37.375 1 69.62 115 ASP A CA 1
ATOM 945 C C . ASP A 1 115 ? -13.859 57.406 37.156 1 69.62 115 ASP A C 1
ATOM 947 O O . ASP A 1 115 ? -14.633 56.906 38 1 69.62 115 ASP A O 1
ATOM 951 N N . VAL A 1 116 ? -13.641 56.906 36.188 1 60.28 116 VAL A N 1
ATOM 952 C CA . VAL A 1 116 ? -14.234 55.594 35.875 1 60.28 116 VAL A CA 1
ATOM 953 C C . VAL A 1 116 ? -13.516 54.5 36.688 1 60.28 116 VAL A C 1
ATOM 955 O O . VAL A 1 116 ? -14.062 53.438 36.906 1 60.28 116 VAL A O 1
ATOM 958 N N . GLY A 1 117 ? -12.281 54.625 36.812 1 54.84 117 GLY A N 1
ATOM 959 C CA . GLY A 1 117 ? -11.578 53.656 37.656 1 54.84 117 GLY A CA 1
ATOM 960 C C . GLY A 1 117 ? -12.008 53.719 39.125 1 54.84 117 GLY A C 1
ATOM 961 O O . GLY A 1 117 ? -11.859 52.719 39.844 1 54.84 117 GLY A O 1
ATOM 962 N N . ASP A 1 118 ? -12.438 54.906 39.594 1 56.19 118 ASP A N 1
ATOM 963 C CA . ASP A 1 118 ? -12.82 55.125 41 1 56.19 118 ASP A CA 1
ATOM 964 C C . ASP A 1 118 ? -14.203 54.531 41.281 1 56.19 118 ASP A C 1
ATOM 966 O O . ASP A 1 118 ? -14.531 54.219 42.438 1 56.19 118 ASP A O 1
ATOM 970 N N . GLU A 1 119 ? -14.984 54.469 40.406 1 53 119 GLU A N 1
ATOM 971 C CA . GLU A 1 119 ? -16.344 54.031 40.75 1 53 119 GLU A CA 1
ATOM 972 C C . GLU A 1 119 ? -16.391 52.531 41 1 53 119 GLU A C 1
ATOM 974 O O . GLU A 1 119 ? -17.281 52.062 41.719 1 53 119 GLU A O 1
ATOM 979 N N . ALA A 1 120 ? -15.547 51.781 40.406 1 53.06 120 ALA A N 1
ATOM 980 C CA . ALA A 1 120 ? -15.578 50.344 40.75 1 53.06 120 ALA A CA 1
ATOM 981 C C . ALA A 1 120 ? -14.969 50.094 42.125 1 53.06 120 ALA A C 1
ATOM 983 O O . ALA A 1 120 ? -15.359 49.156 42.812 1 53.06 120 ALA A O 1
ATOM 984 N N . ALA A 1 121 ? -14.078 50.906 42.531 1 53.31 121 ALA A N 1
ATOM 985 C CA . ALA A 1 121 ? -13.523 50.812 43.875 1 53.31 121 ALA A CA 1
ATOM 986 C C . ALA A 1 121 ? -14.484 51.406 44.906 1 53.31 121 ALA A C 1
ATOM 988 O O . ALA A 1 121 ? -14.562 50.906 46.062 1 53.31 121 ALA A O 1
ATOM 989 N N . SER A 1 122 ? -15.195 52.375 44.562 1 52.31 122 SER A N 1
ATOM 990 C CA . SER A 1 122 ? -16.141 52.938 45.5 1 52.31 122 SER A CA 1
ATOM 991 C C . SER A 1 122 ? -17.359 52.062 45.688 1 52.31 122 SER A C 1
ATOM 993 O O . SER A 1 122 ? -17.938 52 46.781 1 52.31 122 SER A O 1
ATOM 995 N N . TYR A 1 123 ? -17.719 51.25 44.75 1 53.88 123 TYR A N 1
ATOM 996 C CA . TYR A 1 123 ? -18.859 50.344 44.906 1 53.88 123 TYR A CA 1
ATOM 997 C C . TYR A 1 123 ? -18.484 49.156 45.781 1 53.88 123 TYR A C 1
ATOM 999 O O . TYR A 1 123 ? -19.328 48.625 46.531 1 53.88 123 TYR A O 1
ATOM 1007 N N . LYS A 1 124 ? -17.219 48.812 45.781 1 56.09 124 LYS A N 1
ATOM 1008 C CA . LYS A 1 124 ? -16.781 47.719 46.625 1 56.09 124 LYS A CA 1
ATOM 1009 C C . LYS A 1 124 ? -16.641 48.156 48.062 1 56.09 124 LYS A C 1
ATOM 1011 O O . LYS A 1 124 ? -16.953 47.438 49 1 56.09 124 LYS A O 1
ATOM 1016 N N . GLN A 1 125 ? -16.203 49.375 48.281 1 55.59 125 GLN A N 1
ATOM 1017 C CA . GLN A 1 125 ? -16.031 49.875 49.625 1 55.59 125 GLN A CA 1
ATOM 1018 C C . GLN A 1 125 ? -17.375 50.156 50.312 1 55.59 125 GLN A C 1
ATOM 1020 O O . GLN A 1 125 ? -17.484 50.062 51.531 1 55.59 125 GLN A O 1
ATOM 1025 N N . LYS A 1 126 ? -18.359 50.531 49.562 1 60.72 126 LYS A N 1
ATOM 1026 C CA . LYS A 1 126 ? -19.656 50.812 50.156 1 60.72 126 LYS A CA 1
ATOM 1027 C C . LYS A 1 126 ? -20.391 49.5 50.469 1 60.72 126 LYS A C 1
ATOM 1029 O O . LYS A 1 126 ? -21.156 49.438 51.438 1 60.72 126 LYS A O 1
ATOM 1034 N N . THR A 1 127 ? -20.031 48.469 49.688 1 62.72 127 THR A N 1
ATOM 1035 C CA . THR A 1 127 ? -20.672 47.188 49.938 1 62.72 127 THR A CA 1
ATOM 1036 C C . THR A 1 127 ? -20.031 46.5 51.125 1 62.72 127 THR A C 1
ATOM 1038 O O . THR A 1 127 ? -20.703 45.781 51.875 1 62.72 127 THR A O 1
ATOM 1041 N N . GLU A 1 128 ? -18.688 46.781 51.344 1 62.09 128 GLU A N 1
ATOM 1042 C CA . GLU A 1 128 ? -18.047 46.156 52.5 1 62.09 128 GLU A CA 1
ATOM 1043 C C . GLU A 1 128 ? -18.391 46.875 53.781 1 62.09 128 GLU A C 1
ATOM 1045 O O . GLU A 1 128 ? -18.297 46.312 54.875 1 62.09 128 GLU A O 1
ATOM 1050 N N . MET A 1 129 ? -18.766 48.188 53.625 1 57.59 129 MET A N 1
ATOM 1051 C CA . MET A 1 129 ? -19.125 48.875 54.844 1 57.59 129 MET A CA 1
ATOM 1052 C C . MET A 1 129 ? -20.562 48.562 55.281 1 57.59 129 MET A C 1
ATOM 1054 O O . MET A 1 129 ? -20.969 48.875 56.375 1 57.59 129 MET A O 1
ATOM 1058 N N . SER A 1 130 ? -21.281 48.156 54.219 1 56.94 130 SER A N 1
ATOM 1059 C CA . SER A 1 130 ? -22.672 47.906 54.594 1 56.94 130 SER A CA 1
ATOM 1060 C C . SER A 1 130 ? -22.859 46.5 55.125 1 56.94 130 SER A C 1
ATOM 1062 O O . SER A 1 130 ? -23.969 46.094 55.469 1 56.94 130 SER A O 1
ATOM 1064 N N . CYS A 1 131 ? -21.719 45.719 55.156 1 48.31 131 CYS A N 1
ATOM 1065 C CA . CYS A 1 131 ? -21.953 44.5 55.906 1 48.31 131 CYS A CA 1
ATOM 1066 C C . CYS A 1 131 ? -21.375 44.625 57.312 1 48.31 131 CYS A C 1
ATOM 1068 O O . CYS A 1 131 ? -20.328 45.25 57.5 1 48.31 131 CYS A O 1
ATOM 1070 N N . MET B 1 1 ? 3.891 -36.875 -20.984 1 41.25 1 MET B N 1
ATOM 1071 C CA . MET B 1 1 ? 3.178 -35.688 -21.422 1 41.25 1 MET B CA 1
ATOM 1072 C C . MET B 1 1 ? 2.109 -35.312 -20.406 1 41.25 1 MET B C 1
ATOM 1074 O O . MET B 1 1 ? 1.601 -36.156 -19.672 1 41.25 1 MET B O 1
ATOM 1078 N N . ALA B 1 2 ? 2.158 -34.188 -19.797 1 55.25 2 ALA B N 1
ATOM 1079 C CA . ALA B 1 2 ? 1.125 -33.938 -18.797 1 55.25 2 ALA B CA 1
ATOM 1080 C C . ALA B 1 2 ? -0.264 -34.219 -19.344 1 55.25 2 ALA B C 1
ATOM 1082 O O . ALA B 1 2 ? -0.631 -33.719 -20.406 1 55.25 2 ALA B O 1
ATOM 1083 N N . ASN B 1 3 ? -0.69 -35.406 -19.172 1 63.66 3 ASN B N 1
ATOM 1084 C CA . ASN B 1 3 ? -1.989 -35.75 -19.734 1 63.66 3 ASN B CA 1
ATOM 1085 C C . ASN B 1 3 ? -3.07 -34.781 -19.328 1 63.66 3 ASN B C 1
ATOM 1087 O O . ASN B 1 3 ? -3.266 -34.5 -18.141 1 63.66 3 ASN B O 1
ATOM 1091 N N . ARG B 1 4 ? -3.439 -33.969 -20.375 1 80.56 4 ARG B N 1
ATOM 1092 C CA . ARG B 1 4 ? -4.492 -32.969 -20.219 1 80.56 4 ARG B CA 1
ATOM 1093 C C . ARG B 1 4 ? -5.832 -33.625 -19.922 1 80.56 4 ARG B C 1
ATOM 1095 O O . ARG B 1 4 ? -6.188 -34.656 -20.531 1 80.56 4 ARG B O 1
ATOM 1102 N N . PHE B 1 5 ? -6.379 -33.25 -18.734 1 90.31 5 PHE B N 1
ATOM 1103 C CA . PHE B 1 5 ? -7.715 -33.719 -18.375 1 90.31 5 PHE B CA 1
ATOM 1104 C C . PHE B 1 5 ? -8.719 -33.344 -19.453 1 90.31 5 PHE B C 1
ATOM 1106 O O . PHE B 1 5 ? -8.617 -32.281 -20.062 1 90.31 5 PHE B O 1
ATOM 1113 N N . GLU B 1 6 ? -9.539 -34.281 -19.781 1 92.94 6 GLU B N 1
ATOM 1114 C CA . GLU B 1 6 ? -10.625 -33.969 -20.703 1 92.94 6 GLU B CA 1
ATOM 1115 C C . GLU B 1 6 ? -11.57 -32.938 -20.109 1 92.94 6 GLU B C 1
ATOM 1117 O O . GLU B 1 6 ? -11.625 -32.75 -18.891 1 92.94 6 GLU B O 1
ATOM 1122 N N . LYS B 1 7 ? -12.297 -32.344 -21.016 1 93.75 7 LYS B N 1
ATOM 1123 C CA . LYS B 1 7 ? -13.203 -31.281 -20.609 1 93.75 7 LYS B CA 1
ATOM 1124 C C . LYS B 1 7 ? -14.203 -31.766 -19.562 1 93.75 7 LYS B C 1
ATOM 1126 O O . LYS B 1 7 ? -14.445 -31.094 -18.562 1 93.75 7 LYS B O 1
ATOM 1131 N N . HIS B 1 8 ? -14.844 -32.875 -19.812 1 94.44 8 HIS B N 1
ATOM 1132 C CA . HIS B 1 8 ? -15.836 -33.406 -18.891 1 94.44 8 HIS B CA 1
ATOM 1133 C C . HIS B 1 8 ? -15.219 -33.688 -17.531 1 94.44 8 HIS B C 1
ATOM 1135 O O . HIS B 1 8 ? -15.867 -33.5 -16.5 1 94.44 8 HIS B O 1
ATOM 1141 N N . GLN B 1 9 ? -13.977 -34.188 -17.438 1 96.19 9 GLN B N 1
ATOM 1142 C CA . GLN B 1 9 ? -13.266 -34.438 -16.203 1 96.19 9 GLN B CA 1
ATOM 1143 C C . GLN B 1 9 ? -13.055 -33.156 -15.406 1 96.19 9 GLN B C 1
ATOM 1145 O O . GLN B 1 9 ? -13.359 -33.094 -14.211 1 96.19 9 GLN B O 1
ATOM 1150 N N . ASN B 1 10 ? -12.594 -32.156 -16.141 1 96.06 10 ASN B N 1
ATOM 1151 C CA . ASN B 1 10 ? -12.367 -30.859 -15.516 1 96.06 10 ASN B CA 1
ATOM 1152 C C . ASN B 1 10 ? -13.656 -30.281 -14.938 1 96.06 10 ASN B C 1
ATOM 1154 O O . ASN B 1 10 ? -13.656 -29.75 -13.828 1 96.06 10 ASN B O 1
ATOM 1158 N N . ASP B 1 11 ? -14.688 -30.344 -15.711 1 96.5 11 ASP B N 1
ATOM 1159 C CA . ASP B 1 11 ? -15.969 -29.781 -15.289 1 96.5 11 ASP B CA 1
ATOM 1160 C C . ASP B 1 11 ? -16.484 -30.469 -14.023 1 96.5 11 ASP B C 1
ATOM 1162 O O . ASP B 1 11 ? -16.984 -29.812 -13.117 1 96.5 11 ASP B O 1
ATOM 1166 N N . ALA B 1 12 ? -16.344 -31.75 -13.953 1 96.88 12 ALA B N 1
ATOM 1167 C CA . ALA B 1 12 ? -16.766 -32.5 -12.781 1 96.88 12 ALA B CA 1
ATOM 1168 C C . ALA B 1 12 ? -15.953 -32.125 -11.547 1 96.88 12 ALA B C 1
ATOM 1170 O O . ALA B 1 12 ? -16.5 -31.953 -10.461 1 96.88 12 ALA B O 1
ATOM 1171 N N . LEU B 1 13 ? -14.703 -32 -11.734 1 97.38 13 LEU B N 1
ATOM 1172 C CA . LEU B 1 13 ? -13.82 -31.625 -10.641 1 97.38 13 LEU B CA 1
ATOM 1173 C C . LEU B 1 13 ? 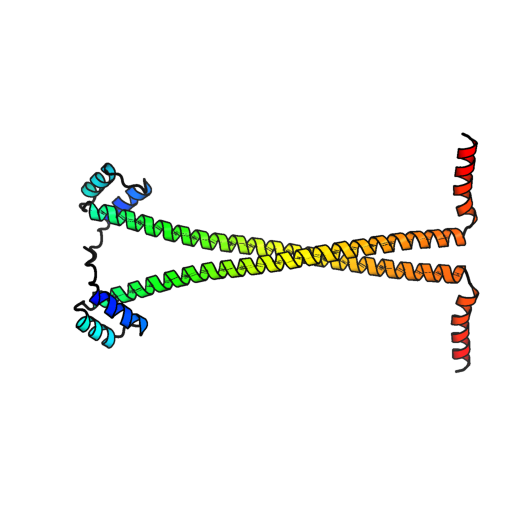-14.141 -30.219 -10.148 1 97.38 13 LEU B C 1
ATOM 1175 O O . LEU B 1 13 ? -14.172 -29.969 -8.945 1 97.38 13 LEU B O 1
ATOM 1179 N N . LYS B 1 14 ? -14.367 -29.359 -11.094 1 97.5 14 LYS B N 1
ATOM 1180 C CA . LYS B 1 14 ? -14.695 -27.984 -10.758 1 97.5 14 LYS B CA 1
ATOM 1181 C C . LYS B 1 14 ? -15.977 -27.891 -9.938 1 97.5 14 LYS B C 1
ATOM 1183 O O . LYS B 1 14 ? -16.031 -27.156 -8.953 1 97.5 14 LYS B O 1
ATOM 1188 N N . LEU B 1 15 ? -16.953 -28.609 -10.359 1 97.06 15 LEU B N 1
ATOM 1189 C CA . LEU B 1 15 ? -18.234 -28.609 -9.656 1 97.06 15 LEU B CA 1
ATOM 1190 C C . LEU B 1 15 ? -18.062 -29.125 -8.234 1 97.06 15 LEU B C 1
ATOM 1192 O O . LEU B 1 15 ? -18.609 -28.562 -7.293 1 97.06 15 LEU B O 1
ATOM 1196 N N . ALA B 1 16 ? -17.281 -30.156 -8.078 1 97 16 ALA B N 1
ATOM 1197 C CA . ALA B 1 16 ? -17.031 -30.719 -6.758 1 97 16 ALA B CA 1
ATOM 1198 C C . ALA B 1 16 ? -16.266 -29.734 -5.871 1 97 16 ALA B C 1
ATOM 1200 O O . ALA B 1 16 ? -16.562 -29.609 -4.68 1 97 16 ALA B O 1
ATOM 1201 N N . PHE B 1 17 ? -15.359 -29.062 -6.383 1 97.69 17 PHE B N 1
ATOM 1202 C CA . PHE B 1 17 ? -14.547 -28.109 -5.637 1 97.69 17 PHE B CA 1
ATOM 1203 C C . PHE B 1 17 ? -15.383 -26.922 -5.176 1 97.69 17 PHE B C 1
ATOM 1205 O O . PHE B 1 17 ? -15.172 -26.391 -4.082 1 97.69 17 PHE B O 1
ATOM 1212 N N . GLU B 1 18 ? -16.312 -26.562 -6.055 1 97 18 GLU B N 1
ATOM 1213 C CA . GLU B 1 18 ? -17.219 -25.469 -5.703 1 97 18 GLU B CA 1
ATOM 1214 C C . GLU B 1 18 ? -18.109 -25.844 -4.523 1 97 18 GLU B C 1
ATOM 1216 O O . GLU B 1 18 ? -18.469 -24.984 -3.715 1 97 18 GLU B O 1
ATOM 1221 N N . GLU B 1 19 ? -18.344 -27.125 -4.527 1 96 19 GLU B N 1
ATOM 1222 C CA . GLU B 1 19 ? -19.141 -27.625 -3.412 1 96 19 GLU B CA 1
ATOM 1223 C C . GLU B 1 19 ? -18.328 -27.656 -2.121 1 96 19 GLU B C 1
ATOM 1225 O O . GLU B 1 19 ? -18.828 -27.266 -1.061 1 96 19 GLU B O 1
ATOM 1230 N N . SER B 1 20 ? -17.141 -28.203 -2.314 1 95.44 20 SER B N 1
ATOM 1231 C CA . SER B 1 20 ? -16.25 -28.234 -1.156 1 95.44 20 SER B CA 1
ATOM 1232 C C . SER B 1 20 ? -14.789 -28.281 -1.584 1 95.44 20 SER B C 1
ATOM 1234 O O . SER B 1 20 ? -14.406 -29.109 -2.412 1 95.44 20 SER B O 1
ATOM 1236 N N . VAL B 1 21 ? -14.039 -27.547 -0.87 1 94.62 21 VAL B N 1
ATOM 1237 C CA . VAL B 1 21 ? -12.602 -27.531 -1.144 1 94.62 21 VAL B CA 1
ATOM 1238 C C . VAL B 1 21 ? -11.945 -28.781 -0.554 1 94.62 21 VAL B C 1
ATOM 1240 O O . VAL B 1 21 ? -10.828 -29.141 -0.938 1 94.62 21 VAL B O 1
ATOM 1243 N N . HIS B 1 22 ? -12.648 -29.312 0.319 1 95.81 22 HIS B N 1
ATOM 1244 C CA . HIS B 1 22 ? -12.125 -30.484 1.002 1 95.81 22 HIS B CA 1
ATOM 1245 C C . HIS B 1 22 ? -12.516 -31.766 0.27 1 95.81 22 HIS B C 1
ATOM 1247 O O . HIS B 1 22 ? -13.68 -31.953 -0.083 1 95.81 22 HIS B O 1
ATOM 1253 N N . LEU B 1 23 ? -11.547 -32.625 0.084 1 95.5 23 LEU B N 1
ATOM 1254 C CA . LEU B 1 23 ? -11.711 -33.906 -0.616 1 95.5 23 LEU B CA 1
ATOM 1255 C C . LEU B 1 23 ? -11.781 -35.062 0.371 1 95.5 23 LEU B C 1
ATOM 1257 O O . LEU B 1 23 ? -10.773 -35.438 0.958 1 95.5 23 LEU B O 1
ATOM 1261 N N . THR B 1 24 ? -12.953 -35.5 0.555 1 95.06 24 THR B N 1
ATOM 1262 C CA . THR B 1 24 ? -13.125 -36.656 1.426 1 95.06 24 THR B CA 1
ATOM 1263 C C . THR B 1 24 ? -12.891 -37.969 0.656 1 95.06 24 THR B C 1
ATOM 1265 O O . THR B 1 24 ? -12.844 -37.969 -0.576 1 95.06 24 THR B O 1
ATOM 1268 N N . LYS B 1 25 ? -12.703 -39.062 1.41 1 95.44 25 LYS B N 1
ATOM 1269 C CA . LYS B 1 25 ? -12.492 -40.344 0.771 1 95.44 25 LYS B CA 1
ATOM 1270 C C . LYS B 1 25 ? -13.672 -40.719 -0.117 1 95.44 25 LYS B C 1
ATOM 1272 O O . LYS B 1 25 ? -13.484 -41.219 -1.226 1 95.44 25 LYS B O 1
ATOM 1277 N N . GLU B 1 26 ? -14.812 -40.5 0.39 1 95.44 26 GLU B N 1
ATOM 1278 C CA . GLU B 1 26 ? -16.031 -40.812 -0.338 1 95.44 26 GLU B CA 1
ATOM 1279 C C . GLU B 1 26 ? -16.156 -39.969 -1.606 1 95.44 26 GLU B C 1
ATOM 1281 O O . GLU B 1 26 ? -16.453 -40.469 -2.68 1 95.44 26 GLU B O 1
ATOM 1286 N N . LYS B 1 27 ? -15.93 -38.656 -1.443 1 95.81 27 LYS B N 1
ATOM 1287 C CA . LYS B 1 27 ? -16.016 -37.75 -2.582 1 95.81 27 LYS B CA 1
ATOM 1288 C C . LYS B 1 27 ? -14.961 -38.094 -3.639 1 95.81 27 LYS B C 1
ATOM 1290 O O . LYS B 1 27 ? -15.234 -38.031 -4.836 1 95.81 27 LYS B O 1
ATOM 1295 N N . LYS B 1 28 ? -13.781 -38.438 -3.186 1 97.25 28 LYS B N 1
ATOM 1296 C CA . LYS B 1 28 ? -12.703 -38.844 -4.082 1 97.25 28 LYS B CA 1
ATOM 1297 C C . LYS B 1 28 ? -13.109 -40.062 -4.918 1 97.25 28 LYS B C 1
ATOM 1299 O O . LYS B 1 28 ? -12.938 -40.062 -6.137 1 97.25 28 LYS B O 1
ATOM 1304 N N . THR B 1 29 ? -13.68 -41.062 -4.246 1 96.56 29 THR B N 1
ATOM 1305 C CA . THR B 1 29 ? -14.125 -42.281 -4.91 1 96.56 29 THR B CA 1
ATOM 1306 C C . THR B 1 29 ? -15.195 -41.969 -5.949 1 96.56 29 THR B C 1
ATOM 1308 O O . THR B 1 29 ? -15.164 -42.5 -7.059 1 96.56 29 THR B O 1
ATOM 1311 N N . GLU B 1 30 ? -16.062 -41.125 -5.566 1 96.81 30 GLU B N 1
ATOM 1312 C CA . GLU B 1 30 ? -17.141 -40.688 -6.469 1 96.81 30 GLU B CA 1
ATOM 1313 C C . GLU B 1 30 ? -16.578 -40 -7.711 1 96.81 30 GLU B C 1
ATOM 1315 O O . GLU B 1 30 ? -17.016 -40.281 -8.828 1 96.81 30 GLU B O 1
ATOM 1320 N N . LEU B 1 31 ? -15.633 -39.188 -7.551 1 97.88 31 LEU B N 1
ATOM 1321 C CA . LEU B 1 31 ? -15.047 -38.438 -8.656 1 97.88 31 LEU B CA 1
ATOM 1322 C C . LEU B 1 31 ? -14.234 -39.344 -9.562 1 97.88 31 LEU B C 1
ATOM 1324 O O . LEU B 1 31 ? -14.227 -39.188 -10.781 1 97.88 31 LEU B O 1
ATOM 1328 N N . VAL B 1 32 ? -13.539 -40.312 -8.969 1 97.5 32 VAL B N 1
ATOM 1329 C CA . VAL B 1 32 ? -12.797 -41.312 -9.75 1 97.5 32 VAL B CA 1
ATOM 1330 C C . VAL B 1 32 ? -13.75 -42.062 -10.68 1 97.5 32 VAL B C 1
ATOM 1332 O O . VAL B 1 32 ? -13.461 -42.219 -11.859 1 97.5 32 VAL B O 1
ATOM 1335 N N . ARG B 1 33 ? -14.875 -42.406 -10.133 1 96.75 33 ARG B N 1
ATOM 1336 C CA . ARG B 1 33 ? -15.883 -43.125 -10.898 1 96.75 33 ARG B CA 1
ATOM 1337 C C . ARG B 1 33 ? -16.469 -42.25 -11.992 1 96.75 33 ARG B C 1
ATOM 1339 O O . ARG B 1 33 ? -16.656 -42.688 -13.133 1 96.75 33 ARG B O 1
ATOM 1346 N N . ALA B 1 34 ? -16.656 -41.031 -11.664 1 96.12 34 ALA B N 1
ATOM 1347 C CA . ALA B 1 34 ? -17.344 -40.094 -12.57 1 96.12 34 ALA B CA 1
ATOM 1348 C C . ALA B 1 34 ? -16.422 -39.625 -13.688 1 96.12 34 ALA B C 1
ATOM 1350 O O . ALA B 1 34 ? -16.859 -39.344 -14.797 1 96.12 34 ALA B O 1
ATOM 1351 N N . THR B 1 35 ? -15.18 -39.594 -13.445 1 96.5 35 THR B N 1
ATOM 1352 C CA . THR B 1 35 ? -14.266 -38.938 -14.398 1 96.5 35 THR B CA 1
ATOM 1353 C C . THR B 1 35 ? -13.375 -40 -15.07 1 96.5 35 THR B C 1
ATOM 1355 O O . THR B 1 35 ? -12.805 -39.75 -16.125 1 96.5 35 THR B O 1
ATOM 1358 N N . GLY B 1 36 ? -13.133 -41.188 -14.438 1 96 36 GLY B N 1
ATOM 1359 C CA . GLY B 1 36 ? -12.211 -42.188 -14.922 1 96 36 GLY B CA 1
ATOM 1360 C C . GLY B 1 36 ? -10.766 -41.906 -14.547 1 96 36 GLY B C 1
ATOM 1361 O O . GLY B 1 36 ? -9.852 -42.594 -14.992 1 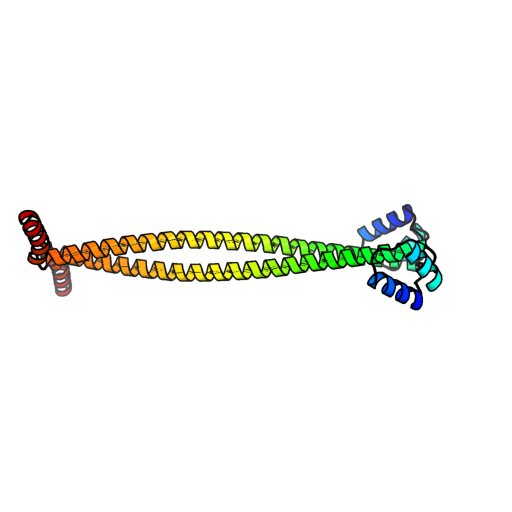96 36 GLY B O 1
ATOM 1362 N N . LEU B 1 37 ? -10.633 -40.906 -13.781 1 96.06 37 LEU B N 1
ATOM 1363 C CA . LEU B 1 37 ? -9.297 -40.562 -13.305 1 96.06 37 LEU B CA 1
ATOM 1364 C C . LEU B 1 37 ? -8.906 -41.438 -12.117 1 96.06 37 LEU B C 1
ATOM 1366 O O . LEU B 1 37 ? -9.773 -42 -11.453 1 96.06 37 LEU B O 1
ATOM 1370 N N . ASP B 1 38 ? -7.684 -41.531 -11.883 1 94.56 38 ASP B N 1
ATOM 1371 C CA . ASP B 1 38 ? -7.281 -42.281 -10.695 1 94.56 38 ASP B CA 1
ATOM 1372 C C . ASP B 1 38 ? -7.246 -41.375 -9.461 1 94.56 38 ASP B C 1
ATOM 1374 O O . ASP B 1 38 ? -7.387 -40.156 -9.578 1 94.56 38 ASP B O 1
ATOM 1378 N N . MET B 1 39 ? -7.102 -42.031 -8.359 1 95.81 39 MET B N 1
ATOM 1379 C CA . MET B 1 39 ? -7.16 -41.344 -7.078 1 95.81 39 MET B CA 1
ATOM 1380 C C . MET B 1 39 ? -6.074 -40.281 -6.992 1 95.81 39 MET B C 1
ATOM 1382 O O . MET B 1 39 ? -6.309 -39.188 -6.461 1 95.81 39 MET B O 1
ATOM 1386 N N . GLU B 1 40 ? -4.945 -40.594 -7.395 1 94.69 40 GLU B N 1
ATOM 1387 C CA . GLU B 1 40 ? -3.824 -39.656 -7.332 1 94.69 40 GLU B CA 1
ATOM 1388 C C . GLU B 1 40 ? -4.074 -38.469 -8.219 1 94.69 40 GLU B C 1
ATOM 1390 O O . GLU B 1 40 ? -3.729 -37.344 -7.848 1 94.69 40 GLU B O 1
ATOM 1395 N N . GLN B 1 41 ? -4.66 -38.719 -9.32 1 94.94 41 GLN B N 1
ATOM 1396 C CA . GLN B 1 41 ? -4.969 -37.625 -10.242 1 94.94 41 GLN B CA 1
ATOM 1397 C C . GLN B 1 41 ? -5.988 -36.656 -9.633 1 94.94 41 GLN B C 1
ATOM 1399 O O . GLN B 1 41 ? -5.84 -35.438 -9.742 1 94.94 41 GLN B O 1
ATOM 1404 N N . VAL B 1 42 ? -6.938 -37.188 -9.078 1 96.44 42 VAL B N 1
ATOM 1405 C CA . VAL B 1 42 ? -7.98 -36.375 -8.445 1 96.44 42 VAL B CA 1
ATOM 1406 C C . VAL B 1 42 ? -7.383 -35.562 -7.293 1 96.44 42 VAL B C 1
ATOM 1408 O O . VAL B 1 42 ? -7.613 -34.375 -7.191 1 96.44 42 VAL B O 1
ATOM 1411 N N . THR B 1 43 ? -6.578 -36.219 -6.492 1 96.69 43 THR B N 1
ATOM 1412 C CA . THR B 1 43 ? -5.949 -35.562 -5.352 1 96.69 43 THR B CA 1
ATOM 1413 C C . THR B 1 43 ? -5.055 -34.438 -5.812 1 96.69 43 THR B C 1
ATOM 1415 O O . THR B 1 43 ? -5.098 -33.344 -5.246 1 96.69 43 THR B O 1
ATOM 1418 N N . SER B 1 44 ? -4.34 -34.656 -6.789 1 95.38 44 SER B N 1
ATOM 1419 C CA . SER B 1 44 ? -3.422 -33.625 -7.297 1 95.38 44 SER B CA 1
ATOM 1420 C C . SER B 1 44 ? -4.176 -32.438 -7.855 1 95.38 44 SER B C 1
ATOM 1422 O O . SER B 1 44 ? -3.754 -31.281 -7.672 1 95.38 44 SER B O 1
ATOM 1424 N N . TRP B 1 45 ? -5.219 -32.781 -8.57 1 96.62 45 TRP B N 1
ATOM 1425 C CA . TRP B 1 45 ? -6.031 -31.703 -9.133 1 96.62 45 TRP B CA 1
ATOM 1426 C C . TRP B 1 45 ? -6.516 -30.75 -8.031 1 96.62 45 TRP B C 1
ATOM 1428 O O . TRP B 1 45 ? -6.41 -29.531 -8.164 1 96.62 45 TRP B O 1
ATOM 1438 N N . PHE B 1 46 ? -7.035 -31.25 -6.934 1 97.69 46 PHE B N 1
ATOM 1439 C CA . PHE B 1 46 ? -7.531 -30.469 -5.809 1 97.69 46 PHE B CA 1
ATOM 1440 C C . PHE B 1 46 ? -6.395 -29.688 -5.148 1 97.69 46 PHE B C 1
ATOM 1442 O O . PHE B 1 46 ? -6.566 -28.531 -4.77 1 97.69 46 PHE B O 1
ATOM 1449 N N . ASN B 1 47 ? -5.309 -30.391 -5.008 1 96.62 47 ASN B N 1
ATOM 1450 C CA . ASN B 1 47 ? -4.156 -29.719 -4.418 1 96.62 47 ASN B CA 1
ATOM 1451 C C . ASN B 1 47 ? -3.717 -28.531 -5.25 1 96.62 47 ASN B C 1
ATOM 1453 O O . ASN B 1 47 ? -3.451 -27.453 -4.707 1 96.62 47 ASN B O 1
ATOM 1457 N N . ARG B 1 48 ? -3.768 -28.734 -6.535 1 95.12 48 ARG B N 1
ATOM 1458 C CA . ARG B 1 48 ? -3.387 -27.656 -7.438 1 95.12 48 ARG B CA 1
ATOM 1459 C C . ARG B 1 48 ? -4.414 -26.531 -7.406 1 95.12 48 ARG B C 1
ATOM 1461 O O . ARG B 1 48 ? -4.051 -25.344 -7.406 1 95.12 48 ARG B O 1
ATOM 1468 N N . LYS B 1 49 ? -5.602 -26.906 -7.391 1 97.31 49 LYS B N 1
ATOM 1469 C CA . LYS B 1 49 ? -6.672 -25.922 -7.352 1 97.31 49 LYS B CA 1
ATOM 1470 C C . LYS B 1 49 ? -6.609 -25.094 -6.074 1 97.31 49 LYS B C 1
ATOM 1472 O O . LYS B 1 49 ? -6.75 -23.859 -6.113 1 97.31 49 LYS B O 1
ATOM 1477 N N . ARG B 1 50 ? -6.34 -25.719 -4.98 1 97.69 50 ARG B N 1
ATOM 1478 C CA . ARG B 1 50 ? -6.215 -25.031 -3.699 1 97.69 50 ARG B CA 1
ATOM 1479 C C . ARG B 1 50 ? -5.035 -24.062 -3.711 1 97.69 50 ARG B C 1
ATOM 1481 O O . ARG B 1 50 ? -5.148 -22.938 -3.229 1 97.69 50 ARG B O 1
ATOM 1488 N N . ALA B 1 51 ? -3.957 -24.609 -4.246 1 97.06 51 ALA B N 1
ATOM 1489 C CA . ALA B 1 51 ? -2.76 -23.781 -4.328 1 97.06 51 ALA B CA 1
ATOM 1490 C C . ALA B 1 51 ? -3.014 -22.531 -5.172 1 97.06 51 ALA B C 1
ATOM 1492 O O . ALA B 1 51 ? -2.596 -21.438 -4.805 1 97.06 51 ALA B O 1
ATOM 1493 N N . ARG B 1 52 ? -3.686 -22.656 -6.27 1 96.69 52 ARG B N 1
ATOM 1494 C CA . ARG B 1 52 ? -4.008 -21.531 -7.141 1 96.69 52 ARG B CA 1
ATOM 1495 C C . ARG B 1 52 ? -4.926 -20.547 -6.434 1 96.69 52 ARG B C 1
ATOM 1497 O O . ARG B 1 52 ? -4.746 -19.328 -6.555 1 96.69 52 ARG B O 1
ATOM 1504 N N . LYS B 1 53 ? -5.898 -21.109 -5.805 1 97.75 53 LYS B N 1
ATOM 1505 C CA . LYS B 1 53 ? -6.82 -20.266 -5.047 1 97.75 53 LYS B CA 1
ATOM 1506 C C . LYS B 1 53 ? -6.082 -19.453 -3.99 1 97.75 53 LYS B C 1
ATOM 1508 O O . LYS B 1 53 ? -6.297 -18.234 -3.867 1 97.75 53 LYS B O 1
ATOM 1513 N N . ARG B 1 54 ? -5.215 -20.062 -3.266 1 97.31 54 ARG B N 1
ATOM 1514 C CA . ARG B 1 54 ? -4.43 -19.391 -2.236 1 97.31 54 ARG B CA 1
ATOM 1515 C C . ARG B 1 54 ? -3.57 -18.297 -2.84 1 97.31 54 ARG B C 1
ATOM 1517 O O . ARG B 1 54 ? -3.48 -17.188 -2.283 1 97.31 54 ARG B O 1
ATOM 1524 N N . ALA B 1 55 ? -3.008 -18.594 -3.93 1 96 55 ALA B N 1
ATOM 1525 C CA . ALA B 1 55 ? -2.16 -17.625 -4.609 1 96 55 ALA B CA 1
ATOM 1526 C C . ALA B 1 55 ? -2.969 -16.406 -5.043 1 96 55 ALA B C 1
ATOM 1528 O O . ALA B 1 55 ? -2.525 -15.266 -4.871 1 96 55 ALA B O 1
ATOM 1529 N N . ARG B 1 56 ? -4.082 -16.688 -5.59 1 97 56 ARG B N 1
ATOM 1530 C CA . ARG B 1 56 ? -4.961 -15.602 -6.027 1 97 56 ARG B CA 1
ATOM 1531 C C . ARG B 1 56 ? -5.402 -14.742 -4.848 1 97 56 ARG B C 1
ATOM 1533 O O . ARG B 1 56 ? -5.391 -13.516 -4.93 1 97 56 ARG B O 1
ATOM 1540 N N . GLU B 1 57 ? -5.793 -15.383 -3.824 1 97.81 57 GLU B N 1
ATOM 1541 C CA . GLU B 1 57 ? -6.246 -14.68 -2.629 1 97.81 57 GLU B CA 1
ATOM 1542 C C . GLU B 1 57 ? -5.121 -13.844 -2.025 1 97.81 57 GLU B C 1
ATOM 1544 O O . GLU B 1 57 ? -5.352 -12.719 -1.574 1 97.81 57 GLU B O 1
ATOM 1549 N N . SER B 1 58 ? -4.008 -14.43 -2.027 1 97.56 58 SER B N 1
ATOM 1550 C CA . SER B 1 58 ? -2.85 -13.695 -1.522 1 97.56 58 SER B CA 1
ATOM 1551 C C . SER B 1 58 ? -2.598 -12.43 -2.334 1 97.56 58 SER B C 1
ATOM 1553 O O . SER B 1 58 ? -2.355 -11.359 -1.77 1 97.56 58 SER B O 1
ATOM 1555 N N . LYS B 1 59 ? -2.658 -12.578 -3.594 1 97.56 59 LYS B N 1
ATOM 1556 C CA . LYS B 1 59 ? -2.457 -11.43 -4.469 1 97.56 59 LYS B CA 1
ATOM 1557 C C . LYS B 1 59 ? -3.523 -10.359 -4.227 1 97.56 59 LYS B C 1
ATOM 1559 O O . LYS B 1 59 ? -3.211 -9.172 -4.145 1 97.56 59 LYS B O 1
ATOM 1564 N N . MET B 1 60 ? -4.75 -10.789 -4.121 1 98.31 60 MET B N 1
ATOM 1565 C CA . MET B 1 60 ? -5.863 -9.875 -3.883 1 98.31 60 MET B CA 1
ATOM 1566 C C . MET B 1 60 ? -5.688 -9.133 -2.559 1 98.31 60 MET B C 1
ATOM 1568 O O . MET B 1 60 ? -6.008 -7.949 -2.455 1 98.31 60 MET B O 1
ATOM 1572 N N . GLU B 1 61 ? -5.164 -9.852 -1.65 1 98.5 61 GLU B N 1
ATOM 1573 C CA . GLU B 1 61 ? -4.934 -9.242 -0.344 1 98.5 61 GLU B CA 1
ATOM 1574 C C . GLU B 1 61 ? -3.877 -8.148 -0.426 1 98.5 61 GLU B C 1
ATOM 1576 O O . GLU B 1 61 ? -4.027 -7.086 0.181 1 98.5 61 GLU B O 1
ATOM 1581 N N . LEU B 1 62 ? -2.881 -8.375 -1.122 1 98.31 62 LEU B N 1
ATOM 1582 C CA . LEU B 1 62 ? -1.84 -7.375 -1.311 1 98.31 62 LEU B CA 1
ATOM 1583 C C . LEU B 1 62 ? -2.396 -6.141 -2.01 1 98.31 62 LEU B C 1
ATOM 1585 O O . LEU B 1 62 ? -2.117 -5.012 -1.601 1 98.31 62 LEU B O 1
ATOM 1589 N N . GLU B 1 63 ? -3.186 -6.363 -2.967 1 98.62 63 GLU B N 1
ATOM 1590 C CA . GLU B 1 63 ? -3.805 -5.266 -3.707 1 98.62 63 GLU B CA 1
ATOM 1591 C C . GLU B 1 63 ? -4.754 -4.469 -2.82 1 98.62 63 GLU B C 1
ATOM 1593 O O . GLU B 1 63 ? -4.828 -3.242 -2.924 1 98.62 63 GLU B O 1
ATOM 1598 N N . ARG B 1 64 ? -5.469 -5.145 -2.002 1 98.75 64 ARG B N 1
ATOM 1599 C CA . ARG B 1 64 ? -6.363 -4.484 -1.054 1 98.75 64 ARG B CA 1
ATOM 1600 C C . ARG B 1 64 ? -5.578 -3.609 -0.08 1 98.75 64 ARG B C 1
ATOM 1602 O O . ARG B 1 64 ? -5.969 -2.475 0.198 1 98.75 64 ARG B O 1
ATOM 1609 N N . THR B 1 65 ? -4.516 -4.156 0.389 1 98.81 65 THR B N 1
ATOM 1610 C CA . THR B 1 65 ? -3.676 -3.412 1.319 1 98.81 65 THR B CA 1
ATOM 1611 C C . THR B 1 65 ? -3.156 -2.131 0.671 1 98.81 65 THR B C 1
ATOM 1613 O O . THR B 1 65 ? -3.139 -1.072 1.304 1 98.81 65 THR B O 1
ATOM 1616 N N . ILE B 1 66 ? -2.805 -2.279 -0.508 1 98.88 66 ILE B N 1
ATOM 1617 C CA . ILE B 1 66 ? -2.33 -1.116 -1.251 1 98.88 66 ILE B CA 1
ATOM 1618 C C . ILE B 1 66 ? -3.439 -0.069 -1.335 1 98.88 66 ILE B C 1
ATOM 1620 O O . ILE B 1 66 ? -3.205 1.114 -1.079 1 98.88 66 ILE B O 1
ATOM 1624 N N . ALA B 1 67 ? -4.59 -0.49 -1.705 1 98.81 67 ALA B N 1
ATOM 1625 C CA . ALA B 1 67 ? -5.727 0.419 -1.823 1 98.81 67 ALA B CA 1
ATOM 1626 C C . ALA B 1 67 ? -6.016 1.113 -0.495 1 98.81 67 ALA B C 1
ATOM 1628 O O . ALA B 1 67 ? -6.262 2.322 -0.46 1 98.81 67 ALA B O 1
ATOM 1629 N N . GLU B 1 68 ? -5.977 0.387 0.554 1 98.75 68 GLU B N 1
ATOM 1630 C CA . GLU B 1 68 ? -6.227 0.924 1.888 1 98.75 68 GLU B CA 1
ATOM 1631 C C . GLU B 1 68 ? -5.172 1.957 2.273 1 98.75 68 GLU B C 1
ATOM 1633 O O . GLU B 1 68 ? -5.5 3.01 2.824 1 98.75 68 GLU B O 1
ATOM 1638 N N . LEU B 1 69 ? -3.988 1.646 1.988 1 98.62 69 LEU B N 1
ATOM 1639 C CA . LEU B 1 69 ? -2.898 2.557 2.318 1 98.62 69 LEU B CA 1
ATOM 1640 C C . LEU B 1 69 ? -2.988 3.834 1.488 1 98.62 69 LEU B C 1
ATOM 1642 O O . LEU B 1 69 ? -2.723 4.926 1.993 1 98.62 69 LEU B O 1
ATOM 1646 N N . HIS B 1 70 ? -3.367 3.701 0.287 1 98.75 70 HIS B N 1
ATOM 1647 C CA . HIS B 1 70 ? -3.58 4.867 -0.564 1 98.75 70 HIS B CA 1
ATOM 1648 C C . HIS B 1 70 ? -4.652 5.785 0.014 1 98.75 70 HIS B C 1
ATOM 1650 O O . HIS B 1 70 ? -4.469 7.004 0.065 1 98.75 70 HIS B O 1
ATOM 1656 N N . GLN B 1 71 ? -5.699 5.215 0.44 1 98.69 71 GLN B N 1
ATOM 1657 C CA . GLN B 1 71 ? -6.785 5.98 1.038 1 98.69 71 GLN B CA 1
ATOM 1658 C C . GLN B 1 71 ? -6.328 6.68 2.316 1 98.69 71 GLN B C 1
ATOM 1660 O O . GLN B 1 71 ? -6.625 7.855 2.527 1 98.69 71 GLN B O 1
ATOM 1665 N N . ALA B 1 72 ? -5.637 5.957 3.105 1 98.75 72 ALA B N 1
ATOM 1666 C CA . ALA B 1 72 ? -5.141 6.523 4.355 1 98.75 72 ALA B CA 1
ATOM 1667 C C . ALA B 1 72 ? -4.195 7.695 4.086 1 98.75 72 ALA B C 1
ATOM 1669 O O . ALA B 1 72 ? -4.242 8.711 4.789 1 98.75 72 ALA B O 1
ATOM 1670 N N . LEU B 1 73 ? -3.375 7.504 3.156 1 98.44 73 LEU B N 1
ATOM 1671 C CA . LEU B 1 73 ? -2.439 8.562 2.793 1 98.44 73 LEU B CA 1
ATOM 1672 C C . LEU B 1 73 ? -3.186 9.805 2.32 1 98.44 73 LEU B C 1
ATOM 1674 O O . LEU B 1 73 ? -2.861 10.922 2.732 1 98.44 73 LEU B O 1
ATOM 1678 N N . GLN B 1 74 ? -4.152 9.633 1.458 1 98.44 74 GLN B N 1
ATOM 1679 C CA . GLN B 1 74 ? -4.957 10.742 0.968 1 98.44 74 GLN B CA 1
ATOM 1680 C C . GLN B 1 74 ? -5.625 11.492 2.121 1 98.44 74 GLN B C 1
ATOM 1682 O O . GLN B 1 74 ? -5.602 12.727 2.164 1 98.44 74 GLN B O 1
ATOM 1687 N N . GLU B 1 75 ? -6.18 10.789 3.047 1 98.5 75 GLU B N 1
ATOM 1688 C CA . GLU B 1 75 ? -6.824 11.383 4.211 1 98.5 75 GLU B CA 1
ATOM 1689 C C . GLU B 1 75 ? -5.828 12.195 5.039 1 98.5 75 GLU B C 1
ATOM 1691 O O . GLU B 1 75 ? -6.137 13.297 5.488 1 98.5 75 GLU B O 1
ATOM 1696 N N . SER B 1 76 ? -4.707 11.594 5.215 1 98.5 76 SER B N 1
ATOM 1697 C CA . SER B 1 76 ? -3.68 12.289 5.98 1 98.5 76 SER B CA 1
ATOM 1698 C C . SER B 1 76 ? -3.246 13.578 5.289 1 98.5 76 SER B C 1
ATOM 1700 O O . SER B 1 76 ? -3.057 14.602 5.941 1 98.5 76 SER B O 1
ATOM 1702 N N . GLN B 1 77 ? -3.123 13.516 4.039 1 98.06 77 GLN B N 1
ATOM 1703 C CA . GLN B 1 77 ? -2.725 14.688 3.266 1 98.06 77 GLN B CA 1
ATOM 1704 C C . GLN B 1 77 ? -3.789 15.781 3.338 1 98.06 77 GLN B C 1
ATOM 1706 O O . GLN B 1 77 ? -3.463 16.969 3.406 1 98.06 77 GLN B O 1
ATOM 1711 N N . GLU B 1 78 ? -5.02 15.398 3.332 1 98.38 78 GLU B N 1
ATOM 1712 C CA . GLU B 1 78 ? -6.113 16.359 3.471 1 98.38 78 GLU B CA 1
ATOM 1713 C C . GLU B 1 78 ? -6.094 17.016 4.844 1 98.38 78 GLU B C 1
ATOM 1715 O O . GLU B 1 78 ? -6.309 18.219 4.961 1 98.38 78 GLU B O 1
ATOM 1720 N N . LYS B 1 79 ? -5.844 16.25 5.812 1 98.56 79 LYS B N 1
ATOM 1721 C CA . LYS B 1 79 ? -5.734 16.797 7.16 1 98.56 79 LYS B CA 1
ATOM 1722 C C . LYS B 1 79 ? -4.574 17.781 7.266 1 98.56 79 LYS B C 1
ATOM 1724 O O . LYS B 1 79 ? -4.695 18.844 7.895 1 98.56 79 LYS B O 1
ATOM 1729 N N . GLU B 1 80 ? -3.512 17.422 6.68 1 98.25 80 GLU B N 1
ATOM 1730 C CA . GLU B 1 80 ? -2.352 18.297 6.637 1 98.25 80 GLU B CA 1
ATOM 1731 C C . GLU B 1 80 ? -2.705 19.641 5.996 1 98.25 80 GLU B C 1
ATOM 1733 O O . GLU B 1 80 ? -2.35 20.703 6.523 1 98.25 80 GLU B O 1
ATOM 1738 N N . ALA B 1 81 ? -3.383 19.516 4.918 1 98.38 81 ALA B N 1
ATOM 1739 C CA . ALA B 1 81 ? -3.787 20.719 4.207 1 98.38 81 ALA B CA 1
ATOM 1740 C C . ALA B 1 81 ? -4.695 21.594 5.07 1 98.38 81 ALA B C 1
ATOM 1742 O O . ALA B 1 81 ? -4.555 22.828 5.094 1 98.38 81 ALA B O 1
ATOM 1743 N N . GLY B 1 82 ? -5.609 20.938 5.766 1 98.56 82 GLY B N 1
ATOM 1744 C CA . GLY B 1 82 ? -6.48 21.672 6.676 1 98.56 82 GLY B CA 1
ATOM 1745 C C . GLY B 1 82 ? -5.73 22.344 7.805 1 98.56 82 GLY B C 1
ATOM 1746 O O . GLY B 1 82 ? -6 23.516 8.125 1 98.56 82 GLY B O 1
ATOM 1747 N N . LEU B 1 83 ? -4.816 21.656 8.305 1 98.56 83 LEU B N 1
ATOM 1748 C CA . LEU B 1 83 ? -4.016 22.188 9.398 1 98.56 83 LEU B CA 1
ATOM 1749 C C . LEU B 1 83 ? -3.16 23.359 8.922 1 98.56 83 LEU B C 1
ATOM 1751 O O . LEU B 1 83 ? -2.982 24.344 9.641 1 98.56 83 LEU B O 1
ATOM 1755 N N . GLN B 1 84 ? -2.629 23.281 7.742 1 98.31 84 GLN B N 1
ATOM 1756 C CA . GLN B 1 84 ? -1.832 24.359 7.156 1 98.31 84 GLN B CA 1
ATOM 1757 C C . GLN B 1 84 ? -2.662 25.625 6.98 1 98.31 84 GLN B C 1
ATOM 1759 O O . GLN B 1 84 ? -2.197 26.719 7.281 1 98.31 84 GLN B O 1
ATOM 1764 N N . LYS B 1 85 ? -3.846 25.469 6.598 1 98.69 85 LYS B N 1
ATOM 1765 C CA . LYS B 1 85 ? -4.75 26.594 6.43 1 98.69 85 LYS B CA 1
ATOM 1766 C C . LYS B 1 85 ? -5.066 27.25 7.773 1 98.69 85 LYS B C 1
ATOM 1768 O O . LYS B 1 85 ? -5.012 28.484 7.902 1 98.69 85 LYS B O 1
ATOM 1773 N N . GLU B 1 86 ? -5.359 26.438 8.711 1 98.5 86 GLU B N 1
ATOM 1774 C CA . GLU B 1 86 ? -5.668 26.953 10.039 1 98.5 86 GLU B CA 1
ATOM 1775 C C . GLU B 1 86 ? -4.473 27.688 10.641 1 98.5 86 GLU B C 1
ATOM 1777 O O . GLU B 1 86 ? -4.633 28.719 11.297 1 98.5 86 GLU B O 1
ATOM 1782 N N . LEU B 1 87 ? -3.381 27.156 10.375 1 98.31 87 LEU B N 1
ATOM 1783 C CA . LEU B 1 87 ? -2.16 27.766 10.883 1 98.31 87 LEU B CA 1
ATOM 1784 C C . LEU B 1 87 ? -1.928 29.125 10.234 1 98.31 87 LEU B C 1
ATOM 1786 O O . LEU B 1 87 ? -1.58 30.094 10.914 1 98.31 87 LEU B O 1
ATOM 1790 N N . GLN B 1 88 ? -2.143 29.156 8.93 1 98.25 88 GLN B N 1
ATOM 1791 C CA . GLN B 1 88 ? -1.991 30.406 8.211 1 98.25 88 GLN B CA 1
ATOM 1792 C C . GLN B 1 88 ? -2.971 31.453 8.734 1 98.25 88 GLN B C 1
ATOM 1794 O O . GLN B 1 88 ? -2.604 32.625 8.922 1 98.25 88 GLN B O 1
ATOM 1799 N N . GLU B 1 89 ? -4.129 31.109 9.07 1 98.38 89 GLU B N 1
ATOM 1800 C CA . GLU B 1 89 ? -5.141 32 9.625 1 98.38 89 GLU B CA 1
ATOM 1801 C C . GLU B 1 89 ? -4.754 32.469 11.023 1 98.38 89 GLU B C 1
ATOM 1803 O O . GLU B 1 89 ? -4.883 33.656 11.336 1 98.38 89 GLU B O 1
ATOM 1808 N N . SER B 1 90 ? -4.262 31.562 11.742 1 98.38 90 SER B N 1
ATOM 1809 C CA . SER B 1 90 ? -3.85 31.891 13.102 1 98.38 90 SER B CA 1
ATOM 1810 C C . SER B 1 90 ? -2.674 32.875 13.102 1 98.38 90 SER B C 1
ATOM 1812 O O . SER B 1 90 ? -2.652 33.812 13.875 1 98.38 90 SER B O 1
ATOM 1814 N N . ARG B 1 91 ? -1.815 32.625 12.203 1 98.25 91 ARG B N 1
ATOM 1815 C CA . ARG B 1 91 ? -0.674 33.531 12.07 1 98.25 91 ARG B CA 1
ATOM 1816 C C . ARG B 1 91 ? -1.119 34.938 11.617 1 98.25 91 ARG B C 1
ATOM 1818 O O . ARG B 1 91 ? -0.547 35.938 12.039 1 98.25 91 ARG B O 1
ATOM 1825 N N . GLY B 1 92 ? -2.135 35 10.789 1 98.38 92 GLY B N 1
ATOM 1826 C CA . GLY B 1 92 ? -2.729 36.25 10.398 1 98.38 92 GLY B CA 1
ATOM 1827 C C . GLY B 1 92 ? -3.352 37 11.562 1 98.38 92 GLY B C 1
ATOM 1828 O O . GLY B 1 92 ? -3.154 38.219 11.703 1 98.38 92 GLY B O 1
ATOM 1829 N N . ARG B 1 93 ? -3.99 36.344 12.414 1 98.5 93 ARG B N 1
ATOM 1830 C CA . ARG B 1 93 ? -4.594 36.938 13.602 1 98.5 93 ARG B CA 1
ATOM 1831 C C . ARG B 1 93 ? -3.525 37.438 14.562 1 98.5 93 ARG B C 1
ATOM 1833 O O . ARG B 1 93 ? -3.668 38.531 15.141 1 98.5 93 ARG B O 1
ATOM 1840 N N . GLU B 1 94 ? -2.537 36.625 14.664 1 97.88 94 GLU B N 1
ATOM 1841 C CA . GLU B 1 94 ? -1.413 37.062 15.5 1 97.88 94 GLU B CA 1
ATOM 1842 C C . GLU B 1 94 ? -0.831 38.375 15.031 1 97.88 94 GLU B C 1
ATOM 1844 O O . GLU B 1 94 ? -0.577 39.281 15.836 1 97.88 94 GLU B O 1
ATOM 1849 N N . ALA B 1 95 ? -0.703 38.5 13.734 1 98.06 95 ALA B N 1
ATOM 1850 C CA . ALA B 1 95 ? -0.139 39.719 13.156 1 98.06 95 ALA B CA 1
ATOM 1851 C C . ALA B 1 95 ? -1.051 40.906 13.398 1 98.06 95 ALA B C 1
ATOM 1853 O O . ALA B 1 95 ? -0.579 42 13.727 1 98.06 95 ALA B O 1
ATOM 1854 N N . GLU B 1 96 ? -2.316 40.656 13.328 1 98.56 96 GLU B N 1
ATOM 1855 C CA . GLU B 1 96 ? -3.299 41.719 13.57 1 98.56 96 GLU B CA 1
ATOM 1856 C C . GLU B 1 96 ? -3.281 42.156 15.023 1 98.56 96 GLU B C 1
ATOM 1858 O O . GLU B 1 96 ? -3.291 43.344 15.312 1 98.56 96 GLU B O 1
ATOM 1863 N N . LEU B 1 97 ? -3.176 41.25 15.852 1 98.31 97 LEU B N 1
ATOM 1864 C CA . LEU B 1 97 ? -3.17 41.531 17.281 1 98.31 97 LEU B CA 1
ATOM 1865 C C . LEU B 1 97 ? -1.884 42.25 17.688 1 98.31 97 LEU B C 1
ATOM 1867 O O . LEU B 1 97 ? -1.907 43.156 18.516 1 98.31 97 LEU B O 1
ATOM 1871 N N . GLU B 1 98 ? -0.835 41.844 17.047 1 98.06 98 GLU B N 1
ATOM 1872 C CA . GLU B 1 98 ? 0.45 42.5 17.312 1 98.06 98 GLU B CA 1
ATOM 1873 C C . GLU B 1 98 ? 0.437 43.938 16.859 1 98.06 98 GLU B C 1
ATOM 1875 O O . GLU B 1 98 ? 0.944 44.812 17.547 1 98.06 98 GLU B O 1
ATOM 1880 N N . ALA B 1 99 ? -0.153 44.219 15.742 1 98.56 99 ALA B N 1
ATOM 1881 C CA . ALA B 1 99 ? -0.268 45.562 15.219 1 98.56 99 ALA B CA 1
ATOM 1882 C C . ALA B 1 99 ? -1.145 46.438 16.125 1 98.56 99 ALA B C 1
ATOM 1884 O O . ALA B 1 99 ? -0.808 47.594 16.422 1 98.56 99 ALA B O 1
ATOM 1885 N N . GLU B 1 100 ? -2.184 45.875 16.625 1 98.56 100 GLU B N 1
ATOM 1886 C CA . GLU B 1 100 ? -3.072 46.562 17.547 1 98.56 100 GLU B CA 1
ATOM 1887 C C . GLU B 1 100 ? -2.363 46.906 18.859 1 98.56 100 GLU B C 1
ATOM 1889 O O . GLU B 1 100 ? -2.494 48 19.391 1 98.56 100 GLU B O 1
ATOM 1894 N N . ASN B 1 101 ? -1.668 45.906 19.25 1 98.31 101 ASN B N 1
ATOM 1895 C CA . ASN B 1 101 ? -0.897 46.062 20.484 1 98.31 101 ASN B CA 1
ATOM 1896 C C . ASN B 1 101 ? 0.111 47.219 20.359 1 98.31 101 ASN B C 1
ATOM 1898 O O . ASN B 1 101 ? 0.24 48.031 21.266 1 98.31 101 ASN B O 1
ATOM 1902 N N . GLN B 1 102 ? 0.744 47.281 19.203 1 98.06 102 GLN B N 1
ATOM 1903 C CA . GLN B 1 102 ? 1.712 48.344 18.953 1 98.06 102 GLN B CA 1
ATOM 1904 C C . GLN B 1 102 ? 1.033 49.688 18.906 1 98.06 102 GLN B 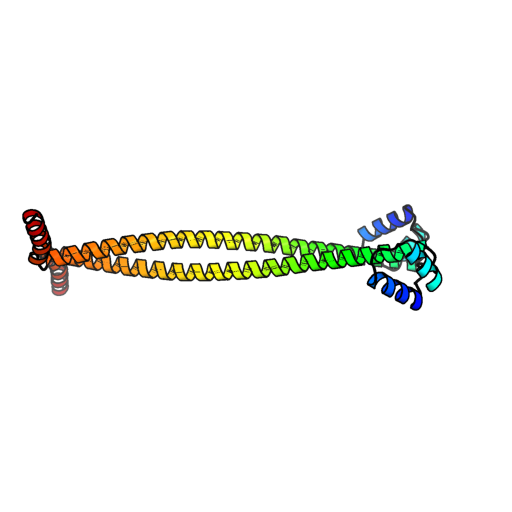C 1
ATOM 1906 O O . GLN B 1 102 ? 1.539 50.656 19.484 1 98.06 102 GLN B O 1
ATOM 1911 N N . GLN B 1 103 ? -0.122 49.812 18.328 1 98.06 103 GLN B N 1
ATOM 1912 C CA . GLN B 1 103 ? -0.899 51.031 18.25 1 98.06 103 GLN B CA 1
ATOM 1913 C C . GLN B 1 103 ? -1.342 51.5 19.641 1 98.06 103 GLN B C 1
ATOM 1915 O O . GLN B 1 103 ? -1.244 52.688 19.969 1 98.06 103 GLN B O 1
ATOM 1920 N N . LEU B 1 104 ? -1.715 50.594 20.469 1 97.56 104 LEU B N 1
ATOM 1921 C CA . LEU B 1 104 ? -2.168 50.906 21.828 1 97.56 104 LEU B CA 1
ATOM 1922 C C . LEU B 1 104 ? -1.007 51.406 22.688 1 97.56 104 LEU B C 1
ATOM 1924 O O . LEU B 1 104 ? -1.152 52.344 23.453 1 97.56 104 LEU B O 1
ATOM 1928 N N . LYS B 1 105 ? 0.143 50.719 22.5 1 97.5 105 LYS B N 1
ATOM 1929 C CA . LYS B 1 105 ? 1.328 51.156 23.234 1 97.5 105 LYS B CA 1
ATOM 1930 C C . LYS B 1 105 ? 1.752 52.562 22.844 1 97.5 105 LYS B C 1
ATOM 1932 O O . LYS B 1 105 ? 2.098 53.375 23.703 1 97.5 105 LYS B O 1
ATOM 1937 N N . GLN B 1 106 ? 1.616 52.938 21.578 1 96 106 GLN B N 1
ATOM 1938 C CA . GLN B 1 106 ? 1.933 54.281 21.094 1 96 106 GLN B CA 1
ATOM 1939 C C . GLN B 1 106 ? 0.944 55.281 21.641 1 96 106 GLN B C 1
ATOM 1941 O O . GLN B 1 106 ? 1.342 56.375 22.062 1 96 106 GLN B O 1
ATOM 1946 N N . ARG B 1 107 ? -0.317 54.938 21.672 1 95.69 107 ARG B N 1
ATOM 1947 C CA . ARG B 1 107 ? -1.358 55.812 22.203 1 95.69 107 ARG B CA 1
ATOM 1948 C C . ARG B 1 107 ? -1.13 56.094 23.672 1 95.69 107 ARG B C 1
ATOM 1950 O O . ARG B 1 107 ? -1.281 57.25 24.109 1 95.69 107 ARG B O 1
ATOM 1957 N N . ILE B 1 108 ? -0.71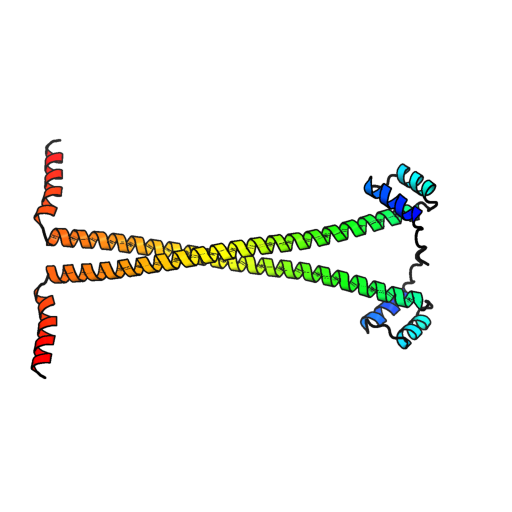 55.125 24.375 1 95.69 108 ILE B N 1
ATOM 1958 C CA . ILE B 1 108 ? -0.452 55.281 25.812 1 95.69 108 ILE B CA 1
ATOM 1959 C C . ILE B 1 108 ? 0.757 56.188 26.016 1 95.69 108 ILE B C 1
ATOM 1961 O O . ILE B 1 108 ? 0.737 57.094 26.859 1 95.69 108 ILE B O 1
ATOM 1965 N N . THR B 1 109 ? 1.772 55.969 25.156 1 93.75 109 THR B N 1
ATOM 1966 C CA . THR B 1 109 ? 2.967 56.781 25.234 1 93.75 109 THR B CA 1
ATOM 1967 C C . THR B 1 109 ? 2.627 58.25 24.953 1 93.75 109 THR B C 1
ATOM 1969 O O . THR B 1 109 ? 3.121 59.156 25.625 1 93.75 109 THR B O 1
ATOM 1972 N N . ILE B 1 110 ? 1.721 58.531 24.016 1 92.94 110 ILE B N 1
ATOM 1973 C CA . ILE B 1 110 ? 1.315 59.875 23.625 1 92.94 110 ILE B CA 1
ATOM 1974 C C . ILE B 1 110 ? 0.513 60.531 24.766 1 92.94 110 ILE B C 1
ATOM 1976 O O . ILE B 1 110 ? 0.701 61.719 25.062 1 92.94 110 ILE B O 1
ATOM 1980 N N . ILE B 1 111 ? -0.291 59.656 25.391 1 90.19 111 ILE B N 1
ATOM 1981 C CA . ILE B 1 111 ? -1.139 60.188 26.453 1 90.19 111 ILE B CA 1
ATOM 1982 C C . ILE B 1 111 ? -0.284 60.5 27.672 1 90.19 111 ILE B C 1
ATOM 1984 O O . ILE B 1 111 ? -0.502 61.531 28.344 1 90.19 111 ILE B O 1
ATOM 1988 N N . GLU B 1 112 ? 0.695 59.719 27.953 1 88 112 GLU B N 1
ATOM 1989 C CA . GLU B 1 112 ? 1.521 59.875 29.156 1 88 112 GLU B CA 1
ATOM 1990 C C . GLU B 1 112 ? 2.588 60.938 28.953 1 88 112 GLU B C 1
ATOM 1992 O O . GLU B 1 112 ? 2.984 61.625 29.891 1 88 112 GLU B O 1
ATOM 1997 N N . ASP B 1 113 ? 3.178 61.156 27.812 1 82.62 113 ASP B N 1
ATOM 1998 C CA . ASP B 1 113 ? 4.176 62.188 27.547 1 82.62 113 ASP B CA 1
ATOM 1999 C C . ASP B 1 113 ? 3.887 62.906 26.234 1 82.62 113 ASP B C 1
ATOM 2001 O O . ASP B 1 113 ? 4.434 62.562 25.188 1 82.62 113 ASP B O 1
ATOM 2005 N N . PRO B 1 114 ? 2.939 63.875 26.234 1 71.56 114 PRO B N 1
ATOM 2006 C CA . PRO B 1 114 ? 2.502 64.562 25 1 71.56 114 PRO B CA 1
ATOM 2007 C C . PRO B 1 114 ? 3.658 65.188 24.234 1 71.56 114 PRO B C 1
ATOM 2009 O O . PRO B 1 114 ? 3.559 65.375 23.016 1 71.56 114 PRO B O 1
ATOM 2012 N N . ASP B 1 115 ? 4.656 65.562 24.938 1 68.88 115 ASP B N 1
ATOM 2013 C CA . ASP B 1 115 ? 5.777 66.25 24.281 1 68.88 115 ASP B CA 1
ATOM 2014 C C . ASP B 1 115 ? 6.535 65.25 23.359 1 68.88 115 ASP B C 1
ATOM 2016 O O . ASP B 1 115 ? 7.246 65.75 22.453 1 68.88 115 ASP B O 1
ATOM 2020 N N . VAL B 1 116 ? 6.445 64.188 23.547 1 60.47 116 VAL B N 1
ATOM 2021 C CA . VAL B 1 116 ? 7.176 63.219 22.719 1 60.47 116 VAL B CA 1
ATOM 2022 C C . VAL B 1 116 ? 6.504 63.094 21.359 1 60.47 116 VAL B C 1
ATOM 2024 O O . VAL B 1 116 ? 7.133 62.688 20.375 1 60.47 116 VAL B O 1
ATOM 2027 N N . GLY B 1 117 ? 5.262 63.125 21.297 1 54.69 117 GLY B N 1
ATOM 2028 C CA . GLY B 1 117 ? 4.602 63.125 20 1 54.69 117 GLY B CA 1
ATOM 2029 C C . GLY B 1 117 ? 4.93 64.312 19.156 1 54.69 117 GLY B C 1
ATOM 2030 O O . GLY B 1 117 ? 4.816 64.312 17.922 1 54.69 117 GLY B O 1
ATOM 2031 N N . ASP B 1 118 ? 5.223 65.5 19.797 1 55.69 118 ASP B N 1
ATOM 2032 C CA . ASP B 1 118 ? 5.508 66.75 19.094 1 55.69 118 ASP B CA 1
ATOM 2033 C C . ASP B 1 118 ? 6.918 66.75 18.516 1 55.69 118 ASP B C 1
ATOM 2035 O O . ASP B 1 118 ? 7.203 67.438 17.562 1 55.69 118 ASP B O 1
ATOM 2039 N N . GLU B 1 119 ? 7.754 66.062 19.031 1 53.28 119 GLU B N 1
ATOM 2040 C CA . GLU B 1 119 ? 9.125 66.188 18.531 1 53.28 119 GLU B CA 1
ATOM 2041 C C . GLU B 1 119 ? 9.305 65.5 17.203 1 53.28 119 GLU B C 1
ATOM 2043 O O . GLU B 1 119 ? 10.234 65.812 16.453 1 53.28 119 GLU B O 1
ATOM 2048 N N . ALA B 1 120 ? 8.609 64.5 16.906 1 53.5 120 ALA B N 1
ATOM 2049 C CA . ALA B 1 120 ? 8.742 63.875 15.586 1 53.5 120 ALA B CA 1
ATOM 2050 C C . ALA B 1 120 ? 8.078 64.75 14.516 1 53.5 120 ALA B C 1
ATOM 2052 O O . ALA B 1 120 ? 8.5 64.75 13.359 1 53.5 120 ALA B O 1
ATOM 2053 N N . ALA B 1 121 ? 7.102 65.438 14.859 1 53.56 121 ALA B N 1
ATOM 2054 C CA . ALA B 1 121 ? 6.473 66.438 13.953 1 53.56 121 ALA B CA 1
ATOM 2055 C C . ALA B 1 121 ? 7.328 67.688 13.805 1 53.56 121 ALA B C 1
ATOM 2057 O O . ALA B 1 121 ? 7.355 68.312 12.734 1 53.56 121 ALA B O 1
ATOM 2058 N N . SER B 1 122 ? 7.977 68.062 14.781 1 52.28 122 SER B N 1
ATOM 2059 C CA . SER B 1 122 ? 8.82 69.25 14.68 1 52.28 122 SER B CA 1
ATOM 2060 C C . SER B 1 122 ? 10.102 68.938 13.906 1 52.28 122 SER B C 1
ATOM 2062 O O . SER B 1 122 ? 10.633 69.812 13.211 1 52.28 122 SER B O 1
ATOM 2064 N N . TYR B 1 123 ? 10.562 67.75 13.891 1 53.72 123 TYR B N 1
ATOM 2065 C CA . TYR B 1 123 ? 11.766 67.375 13.125 1 53.72 123 TYR B CA 1
ATOM 2066 C C . TYR B 1 123 ? 11.453 67.312 11.641 1 53.72 123 TYR B C 1
ATOM 2068 O O . TYR B 1 123 ? 12.281 67.625 10.797 1 53.72 123 TYR B O 1
ATOM 2076 N N . LYS B 1 124 ? 10.242 66.938 11.336 1 56.09 124 LYS B N 1
ATOM 2077 C CA . LYS B 1 124 ? 9.844 66.875 9.938 1 56.09 124 LYS B CA 1
ATOM 2078 C C . LYS B 1 124 ? 9.578 68.25 9.359 1 56.09 124 LYS B C 1
ATOM 2080 O O . LYS B 1 124 ? 9.898 68.5 8.203 1 56.09 124 LYS B O 1
ATOM 2085 N N . GLN B 1 125 ? 9.031 69.125 10.141 1 55.31 125 GLN B N 1
ATOM 2086 C CA . GLN B 1 125 ? 8.742 70.438 9.664 1 55.31 125 GLN B CA 1
ATOM 2087 C C . GLN B 1 125 ? 10.031 71.25 9.477 1 55.31 125 GLN B C 1
ATOM 2089 O O . GLN B 1 125 ? 10.086 72.188 8.648 1 55.31 125 GLN B O 1
ATOM 2094 N N . LYS B 1 126 ? 11.039 71 10.281 1 61.59 126 LYS B N 1
ATOM 2095 C CA . LYS B 1 126 ? 12.289 71.75 10.133 1 61.59 126 LYS B CA 1
ATOM 2096 C C . LYS B 1 126 ? 13.094 71.25 8.945 1 61.59 126 LYS B C 1
ATOM 2098 O O . LYS B 1 126 ? 13.82 72 8.297 1 61.59 126 LYS B O 1
ATOM 2103 N N . THR B 1 127 ? 12.836 69.938 8.625 1 63 127 THR B N 1
ATOM 2104 C CA . THR B 1 127 ? 13.578 69.438 7.492 1 63 127 THR B CA 1
ATOM 2105 C C . THR B 1 127 ? 12.938 69.812 6.172 1 63 127 THR B C 1
ATOM 2107 O O . THR B 1 127 ? 13.625 70 5.156 1 63 127 THR B O 1
ATOM 2110 N N . GLU B 1 128 ? 11.547 70 6.199 1 61.81 128 GLU B N 1
ATOM 2111 C CA . GLU B 1 128 ? 10.898 70.438 4.965 1 61.81 128 GLU B CA 1
ATOM 2112 C C . GLU B 1 128 ? 11.125 71.938 4.715 1 61.81 128 GLU B C 1
ATOM 2114 O O . GLU B 1 128 ? 11 72.438 3.582 1 61.81 128 GLU B O 1
ATOM 2119 N N . MET B 1 129 ? 11.398 72.688 5.812 1 57 129 MET B N 1
ATOM 2120 C CA . MET B 1 129 ? 11.641 74.125 5.582 1 57 129 MET B CA 1
ATOM 2121 C C . MET B 1 129 ? 13.078 74.375 5.133 1 57 129 MET B C 1
ATOM 2123 O O . MET B 1 129 ? 13.422 75.438 4.672 1 57 129 MET B O 1
ATOM 2127 N N . SER B 1 130 ? 13.898 73.375 5.48 1 57.19 130 SER B N 1
ATOM 2128 C CA . SER B 1 130 ? 15.281 73.625 5.094 1 57.19 130 SER B CA 1
ATOM 2129 C C . SER B 1 130 ? 15.562 73.125 3.682 1 57.19 130 SER B C 1
ATOM 2131 O O . SER B 1 130 ? 16.688 73.188 3.195 1 57.19 130 SER B O 1
ATOM 2133 N N . CYS B 1 131 ? 14.484 72.562 3.057 1 48.72 131 CYS B N 1
ATOM 2134 C CA . CYS B 1 131 ? 14.797 72.375 1.643 1 48.72 131 CYS B CA 1
ATOM 2135 C C . CYS B 1 131 ? 14.156 73.438 0.795 1 48.72 131 CYS B C 1
ATOM 2137 O O . CYS B 1 131 ? 13.047 73.938 1.095 1 48.72 131 CYS B O 1
#

pLDDT: mean 90.33, std 14.98, range [41.25, 98.88]

Secondary structure (DSSP, 8-state):
---PPPHHHHHHHHHHHHH-SS--HHHHHHHHHHH---HHHHHHHHHHHHHHHHHHHHHHHHHHHHHHHHHHHHHHHHHHHHHHHHHHHHHHHHHHHHHHHHHHHHHHHHHH-HHHHHHHHHHHHHHHH--/---PPPHHHHHHHHHHHHH-SS--HHHHHHHHHHH---HHHHHHHHHHHHHHHHHHHHHHHHHHHHHHHHHHHHHHHHHHHHHHHHHHHHHHHHHHHHHHHHHHHHHHHHHH-HHHHHHHHHHHHHHHH--

Foldseek 3Di:
DPPDQDPQLVVLLVVVCVVPLDQDPVNLVVSCVRRVDDSVVSVVVSVVVVVVVVVVVVVVVVVVVVVVVVVVVVVVVVVVVVVVVVVVVVVVVVVVVVVVVVVVVVVVVCVVCVVVVVVVVVVVVVVVVVD/DPPDQDPQLVVLLVVVCVVPLDDDPVNLVVSCVRRVDDSVVSVVVSVVVVVVVVVVVVVVVVVVVVVVVVVVVVVVVVVVVVVVVVVVVVVVVVVVVVVVVVVVVVVVVCVVPVVVVVVVVVVVVVVVVVD

InterPro domains:
  IPR001356 Homeodomain [PF00046] (4-54)
  IPR001356 Homeodomain [PS50071] (1-56)
  IPR001356 Homeodomain [SM00389] (2-60)
  IPR001356 Homeodomain [cd00086] (4-46)
  IPR009057 Homedomain-like superfamily [SSF46689] (4-64)

Nearest PDB structures (foldseek):
  2cra-assembly1_A  TM=9.252E-01  e=1.935E-03  Homo sapiens
  2r5z-assembly1_A  TM=9.715E-01  e=5.119E-03  Drosophila melanogaster
  2cue-assembly1_A  TM=8.526E-01  e=2.555E-03  Homo sapiens
  2ecb-assembly1_A  TM=9.523E-01  e=1.026E-02  Homo sapiens
  2ly9-assembly1_A  TM=8.954E-01  e=7.246E-03  Homo sapiens

Radius of gyration: 42.59 Å; Cα contacts (8 Å, |Δi|>4): 150; chains: 2; bounding box: 46×117×88 Å

Organism: NCBI:txid158383

Solvent-accessible surface area (backbone atoms only — not comparable to full-atom values): 14148 Å² total; per-residue (Å²): 98,70,74,74,74,52,68,70,39,49,52,52,53,51,55,48,41,72,73,36,84,69,81,45,73,67,58,46,54,50,46,25,69,73,51,70,45,51,68,68,56,53,53,48,50,51,51,49,49,50,52,51,50,51,52,52,51,51,52,50,48,52,52,49,51,39,52,52,42,51,50,51,34,52,53,42,51,51,50,34,52,52,45,52,51,51,35,53,51,41,52,50,49,36,51,51,40,51,52,49,37,52,53,46,53,51,51,45,49,38,69,75,41,56,67,62,59,47,52,64,55,50,56,51,53,54,55,59,65,71,99,98,70,73,75,75,50,68,71,38,48,53,53,50,50,55,50,42,72,74,36,83,70,80,45,74,67,57,47,54,52,47,26,69,74,51,70,45,50,69,67,56,53,51,48,50,52,53,50,51,50,51,50,49,51,51,51,51,51,51,51,48,53,54,48,50,40,54,51,43,52,51,52,34,53,53,41,50,52,49,35,51,51,45,53,50,52,34,53,51,40,52,50,50,36,52,51,41,50,52,49,37,52,53,46,54,51,51,46,47,37,70,75,41,57,67,63,60,48,52,63,55,52,53,51,54,53,53,59,66,71,98

Sequence (262 aa):
MANRFEKHQNDALKLAFEESVHLTKEKKTELVRATGLDMEQVTSWFNRKRARKRARESKMELERTIAELHQALQESQEKEAGLQKELQESRGREAELEAENQQLKQRITIIEDPDVGDEAASYKQKTEMSCMANRFEKHQNDALKLAFEESVHLTKEKKTELVRATGLDMEQVTSWFNRKRARKRARESKMELERTIAELHQALQESQEKEAGLQKELQESRGREAELEAENQQLKQRITIIEDPDVGDEAASYKQKTEMSC